Protein AF-A0A0C3I0V4-F1 (afdb_monomer_lite)

Radius of gyration: 46.56 Å; chains: 1; bounding box: 108×48×118 Å

Foldseek 3Di:
DPPVVVVVVVVVVVVVVVLVVVLVVLVVVLVVLVVVLVVLVVVLVVLVVVVVVLVVVVVVPPDPDDDPPPPVVVSVVVVVVSVVVSVVSVVVSVVSVVVSVVSVVVSVVSVVVVVVVVVVVVVVVVVVVVVVVVVVVVVVVVVVVVVVVCLQVVLVVVLVVCCVPPQPPVDDDDDDDSGDPCPVVSVVVSVVSSCVSVVVVVVVVVVPPPPPPDDDDD

Sequence (218 aa):
MSNTGQISATSTLRKENYSVDLWIKLSQLRIGLESWKMQLQKMITSIDEFEQRILCVQSCDQRPEKEDDKNDTWKPTCKRAGQRIKKRLLEIVCDYDEKIRECTMVIDGMTLATHLSWNQIGYQNAQANLRIASDTKNDSSQMKSIALLTMVFLPATFVSSLFSMTFFNWYPQNGQGILSPYVWIYPVVTICITLVVVGIWYIFTKKCRVPSKDESIV

pLDDT: mean 78.49, std 15.28, range [46.06, 96.06]

Secondary structure (DSSP, 8-state):
--HHHHHHHHHHHHHHHHHHHHHHHHHHHHHHHHHHHHHHHHHHHHHHHHHHHHHHHHHH--PPP---TTSTTHHHHHHHHHHHHHHHHHHHHHHHHHHHHHHHHHHHHHHHHHHHHHHHHHHHHHHHHHHHHHHHHHHHHHHHHHHHHHHHHHHHHHHHHHHHHHS------SS--SS-GGGGHHHHHHHHHHHHHHHHHHHHHHHT----------

InterPro domains:
  IPR045863 CorA, transmembrane region [SSF144083] (141-202)

Structure (mmCIF, N/CA/C/O backbone):
data_AF-A0A0C3I0V4-F1
#
_entry.id   AF-A0A0C3I0V4-F1
#
loop_
_atom_site.group_PDB
_atom_site.id
_atom_site.type_symbol
_atom_site.label_atom_id
_atom_site.label_alt_id
_atom_site.label_comp_id
_atom_site.label_asym_id
_atom_site.label_entity_id
_atom_site.label_seq_id
_atom_site.pdbx_PDB_ins_code
_atom_site.Cartn_x
_atom_site.Cartn_y
_atom_site.Cartn_z
_atom_site.occupancy
_atom_site.B_iso_or_equiv
_atom_site.auth_seq_id
_atom_site.auth_comp_id
_atom_site.auth_asym_id
_atom_site.auth_atom_id
_atom_site.pdbx_PDB_model_num
ATOM 1 N N . MET A 1 1 ? -2.436 28.294 -19.277 1.00 49.12 1 MET A N 1
ATOM 2 C CA . MET A 1 1 ? -3.221 27.059 -19.031 1.00 49.12 1 MET A CA 1
ATOM 3 C C . MET A 1 1 ? -2.520 26.129 -18.020 1.00 49.12 1 MET A C 1
ATOM 5 O O . MET A 1 1 ? -2.361 24.955 -18.301 1.00 49.12 1 MET A O 1
ATOM 9 N N . SER A 1 2 ? -2.113 26.626 -16.836 1.00 55.97 2 SER A N 1
ATOM 10 C CA . SER A 1 2 ? -1.372 25.824 -15.824 1.00 55.97 2 SER A CA 1
ATOM 11 C C . SER A 1 2 ? -2.152 25.583 -14.514 1.00 55.97 2 SER A C 1
ATOM 13 O O . SER A 1 2 ? -1.752 24.788 -13.672 1.00 55.97 2 SER A O 1
ATOM 15 N N . ASN A 1 3 ? -3.302 26.243 -14.328 1.00 55.81 3 ASN A N 1
ATOM 16 C CA . ASN A 1 3 ? -3.985 26.268 -13.028 1.00 55.81 3 ASN A CA 1
ATOM 17 C C . ASN A 1 3 ? -4.861 25.022 -12.777 1.00 55.81 3 ASN A C 1
ATOM 19 O O . ASN A 1 3 ? -4.972 24.540 -11.655 1.00 55.81 3 ASN A O 1
ATOM 23 N N . THR A 1 4 ? -5.433 24.432 -13.829 1.00 59.56 4 THR A N 1
ATOM 24 C CA . THR A 1 4 ? -6.357 23.291 -13.712 1.00 59.56 4 THR A CA 1
ATOM 25 C C . THR A 1 4 ? -5.668 22.015 -13.207 1.00 59.56 4 THR A C 1
ATOM 27 O O . THR A 1 4 ? -6.266 21.254 -12.452 1.00 59.56 4 THR A O 1
ATOM 30 N N . GLY A 1 5 ? -4.391 21.803 -13.556 1.00 57.97 5 GLY A N 1
ATOM 31 C CA . GLY A 1 5 ? -3.610 20.642 -13.110 1.00 57.97 5 GLY A CA 1
ATOM 32 C C . GLY A 1 5 ? -3.224 20.692 -11.627 1.00 57.97 5 GLY A C 1
ATOM 33 O O . GLY A 1 5 ? -3.312 19.679 -10.934 1.00 57.97 5 GLY A O 1
ATOM 34 N N . GLN A 1 6 ? -2.874 21.873 -11.104 1.00 55.78 6 GLN A N 1
ATOM 35 C CA . GLN A 1 6 ? -2.539 22.035 -9.683 1.00 55.78 6 GLN A CA 1
ATOM 36 C C . GLN A 1 6 ? -3.769 21.960 -8.770 1.00 55.78 6 GLN A C 1
ATOM 38 O O . GLN A 1 6 ? -3.709 21.352 -7.699 1.00 55.78 6 GLN A O 1
ATOM 43 N N . ILE A 1 7 ? -4.907 22.506 -9.205 1.00 62.50 7 ILE A N 1
ATOM 44 C CA . ILE A 1 7 ? -6.172 22.402 -8.460 1.00 62.50 7 ILE A CA 1
ATOM 45 C C . ILE A 1 7 ? -6.633 20.935 -8.396 1.00 62.50 7 ILE A C 1
ATOM 47 O O . ILE A 1 7 ? -7.093 20.473 -7.351 1.00 62.50 7 ILE A O 1
ATOM 51 N N . SER A 1 8 ? -6.440 20.166 -9.474 1.00 62.78 8 SER A N 1
ATOM 52 C CA . SER A 1 8 ? -6.786 18.743 -9.483 1.00 62.78 8 SER A CA 1
ATOM 53 C C . SER A 1 8 ? -5.894 17.936 -8.534 1.00 62.78 8 SER A C 1
ATOM 55 O O . SER A 1 8 ? -6.425 17.217 -7.694 1.00 62.78 8 SER A O 1
ATOM 57 N N . ALA A 1 9 ? -4.567 18.103 -8.585 1.00 64.81 9 ALA A N 1
ATOM 58 C CA . ALA A 1 9 ? -3.633 17.365 -7.725 1.00 64.81 9 ALA A CA 1
ATOM 59 C C . ALA A 1 9 ? -3.830 17.662 -6.224 1.00 64.81 9 ALA A C 1
ATOM 61 O O . ALA A 1 9 ? -3.837 16.751 -5.396 1.00 64.81 9 ALA A O 1
ATOM 62 N N . THR A 1 10 ? -4.060 18.929 -5.868 1.00 68.94 10 THR A N 1
ATOM 63 C CA . THR A 1 10 ? -4.331 19.330 -4.475 1.00 68.94 10 THR A CA 1
ATOM 64 C C . THR A 1 10 ? -5.660 18.777 -3.953 1.00 68.94 10 THR A C 1
ATOM 66 O O . THR A 1 10 ? -5.758 18.416 -2.778 1.00 68.94 10 THR A O 1
ATOM 69 N N . SER A 1 11 ? -6.675 18.647 -4.815 1.00 72.81 11 SER A N 1
ATOM 70 C CA . SER A 1 11 ? -7.963 18.053 -4.443 1.00 72.81 11 SER A CA 1
ATOM 71 C C . SER A 1 11 ? -7.870 16.549 -4.155 1.00 72.81 11 SER A C 1
ATOM 73 O O . SER A 1 11 ? -8.496 16.075 -3.205 1.00 72.81 11 SER A O 1
ATOM 75 N N . THR A 1 12 ? -7.061 15.805 -4.917 1.00 74.25 12 THR A N 1
ATOM 76 C CA . THR A 1 12 ? -6.867 14.358 -4.730 1.00 74.25 12 T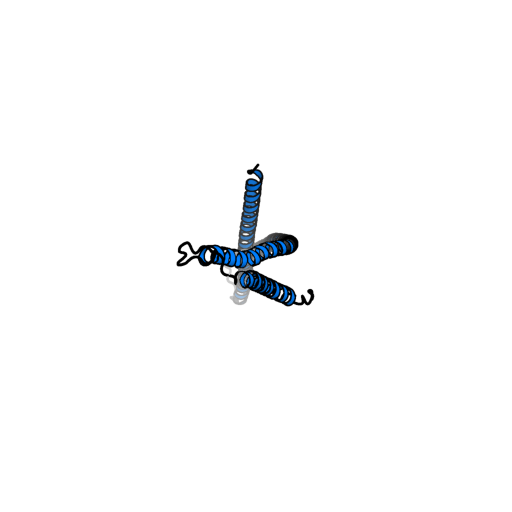HR A CA 1
ATOM 77 C C . THR A 1 12 ? -6.097 14.069 -3.447 1.00 74.25 12 THR A C 1
ATOM 79 O O . THR A 1 12 ? -6.557 13.268 -2.639 1.00 74.25 12 THR A O 1
ATOM 82 N N . LEU A 1 13 ? -5.006 14.805 -3.194 1.00 75.81 13 LEU A N 1
ATOM 83 C CA . LEU A 1 13 ? -4.234 14.685 -1.953 1.00 75.81 13 LEU A CA 1
ATOM 84 C C . LEU A 1 13 ? -5.078 15.012 -0.716 1.00 75.81 13 LEU A C 1
ATOM 86 O O . LEU A 1 13 ? -4.956 14.361 0.317 1.00 75.81 13 LEU A O 1
ATOM 90 N N . ARG A 1 14 ? -5.973 16.004 -0.797 1.00 77.50 14 ARG A N 1
ATOM 91 C CA . ARG A 1 14 ? -6.883 16.319 0.314 1.00 77.50 14 ARG A CA 1
ATOM 92 C C . ARG A 1 14 ? -7.880 15.187 0.581 1.00 77.50 14 ARG A C 1
ATOM 94 O O . ARG A 1 14 ? -8.143 14.888 1.742 1.00 77.50 14 ARG A O 1
ATOM 101 N N . LYS A 1 15 ? -8.425 14.563 -0.469 1.00 80.06 15 LYS A N 1
ATOM 102 C CA . LYS A 1 15 ? -9.348 13.421 -0.340 1.00 80.06 15 LYS A CA 1
ATOM 103 C C . LYS A 1 15 ? -8.662 12.195 0.255 1.00 80.06 15 LYS A C 1
ATOM 105 O O . LYS A 1 15 ? -9.245 11.551 1.120 1.00 80.06 15 LYS A O 1
ATOM 110 N N . GLU A 1 16 ? -7.437 11.908 -0.171 1.00 80.12 16 GLU A N 1
ATOM 111 C CA . GLU A 1 16 ? -6.644 10.792 0.349 1.00 80.12 16 GLU A CA 1
ATOM 112 C C . GLU A 1 16 ? -6.329 10.986 1.837 1.00 80.12 16 GLU A C 1
ATOM 114 O O . GLU A 1 16 ? -6.638 10.119 2.650 1.00 80.12 16 GLU A O 1
ATOM 119 N N . ASN A 1 17 ? -5.860 12.179 2.220 1.00 85.56 17 ASN A N 1
ATOM 120 C CA . ASN A 1 17 ? -5.611 12.517 3.623 1.00 85.56 17 ASN A CA 1
ATOM 121 C C . ASN A 1 17 ? -6.877 12.421 4.491 1.00 85.56 17 ASN A C 1
ATOM 123 O O . ASN A 1 17 ? -6.821 11.896 5.600 1.00 85.56 17 ASN A O 1
ATOM 127 N N . TYR A 1 18 ? -8.028 12.886 3.991 1.00 89.38 18 TYR A N 1
ATOM 128 C CA . TYR A 1 18 ? -9.301 12.761 4.707 1.00 89.38 18 TYR A CA 1
ATOM 129 C C . TYR A 1 18 ? -9.737 11.300 4.866 1.00 89.38 18 TYR A C 1
ATOM 131 O O . TYR A 1 18 ? -10.177 10.909 5.942 1.00 89.38 18 TYR A O 1
ATOM 139 N N . SER A 1 19 ? -9.605 10.485 3.814 1.00 87.50 19 SER A N 1
ATOM 140 C CA . SER A 1 19 ? -9.979 9.067 3.855 1.00 87.50 19 SER A CA 1
ATOM 141 C C . SER A 1 19 ? -9.131 8.289 4.858 1.00 87.50 19 SER A C 1
ATOM 143 O O . SER A 1 19 ? -9.664 7.463 5.595 1.00 87.50 19 SER A O 1
ATOM 145 N N . VAL A 1 20 ? -7.826 8.567 4.909 1.00 89.25 20 VAL A N 1
ATOM 146 C CA . VAL A 1 20 ? -6.903 7.935 5.859 1.00 89.25 20 VAL A CA 1
ATOM 147 C C . VAL A 1 20 ? -7.204 8.380 7.292 1.00 89.25 20 VAL A C 1
ATOM 149 O O . VAL A 1 20 ? -7.296 7.536 8.178 1.00 89.25 20 VAL A O 1
ATOM 152 N N . ASP A 1 21 ? -7.428 9.674 7.530 1.00 92.75 21 ASP A N 1
ATOM 153 C CA . ASP A 1 21 ? -7.815 10.187 8.854 1.00 92.75 21 ASP A CA 1
ATOM 154 C C . ASP A 1 21 ? -9.149 9.591 9.334 1.00 92.75 21 ASP A C 1
ATOM 156 O O . ASP A 1 21 ? -9.264 9.153 10.480 1.00 92.75 21 ASP A O 1
ATOM 160 N N . LEU A 1 22 ? -10.142 9.497 8.443 1.00 91.25 22 LEU A N 1
ATOM 161 C CA . LEU A 1 22 ? -11.421 8.849 8.728 1.00 91.25 22 LEU A CA 1
ATOM 162 C C . LEU A 1 22 ? -11.222 7.374 9.103 1.00 91.25 22 LEU A C 1
ATOM 164 O O . LEU A 1 22 ? -11.787 6.922 10.098 1.00 91.25 22 LEU A O 1
ATOM 168 N N . TRP A 1 23 ? -10.407 6.637 8.341 1.00 93.38 23 TRP A N 1
ATOM 169 C CA . TRP A 1 23 ? -10.090 5.233 8.613 1.00 93.38 23 TRP A CA 1
ATOM 170 C C . TRP A 1 23 ? -9.421 5.053 9.979 1.00 93.38 23 TRP A C 1
ATOM 172 O O . TRP A 1 23 ? -9.840 4.201 10.761 1.00 93.38 23 TRP A O 1
ATOM 182 N N . ILE A 1 24 ? -8.436 5.898 10.307 1.00 95.00 24 ILE A N 1
ATOM 183 C CA . ILE A 1 24 ? -7.763 5.881 11.613 1.00 95.00 24 ILE A CA 1
ATOM 184 C C . ILE A 1 24 ? -8.778 6.135 12.733 1.00 95.00 24 ILE A C 1
ATOM 186 O O . ILE A 1 24 ? -8.805 5.390 13.712 1.00 95.00 24 ILE A O 1
ATOM 190 N N . LYS A 1 25 ? -9.647 7.142 12.584 1.00 94.75 25 LYS A N 1
ATOM 191 C CA . LYS A 1 25 ? -10.684 7.472 13.575 1.00 94.75 25 LYS A CA 1
ATOM 192 C C . LYS A 1 25 ? -11.697 6.345 13.764 1.00 94.75 25 LYS A C 1
ATOM 194 O O . LYS A 1 25 ? -12.012 6.008 14.901 1.00 94.75 25 LYS A O 1
ATOM 199 N N . LEU A 1 26 ? -12.184 5.744 12.677 1.00 93.31 26 LEU A N 1
ATOM 200 C CA . LEU A 1 26 ? -13.086 4.584 12.711 1.00 93.31 26 LEU A CA 1
ATOM 201 C C . LEU A 1 26 ? -12.427 3.379 13.391 1.00 93.31 26 LEU A C 1
ATOM 203 O O . LEU A 1 26 ? -13.057 2.715 14.210 1.00 93.31 26 LEU A O 1
ATOM 207 N N . SER A 1 27 ? -11.151 3.125 13.095 1.00 93.44 27 SER A N 1
ATOM 208 C CA . SER A 1 27 ? -10.372 2.048 13.711 1.00 93.44 27 SER A CA 1
ATOM 209 C C . SER A 1 27 ? -10.191 2.269 15.218 1.00 93.44 27 SER A C 1
ATOM 211 O O . SER A 1 27 ? -10.478 1.379 16.020 1.00 93.44 27 SER A O 1
ATOM 213 N N . GLN A 1 28 ? -9.817 3.484 15.630 1.00 96.00 28 GLN A N 1
ATOM 214 C CA . GLN A 1 28 ? -9.707 3.855 17.044 1.00 96.00 28 GLN A CA 1
ATOM 215 C C . GLN A 1 28 ? -11.048 3.747 17.774 1.00 96.00 28 GLN A C 1
ATOM 217 O O . GLN A 1 28 ? -11.102 3.206 18.880 1.00 96.00 28 GLN A O 1
ATOM 222 N N . LEU A 1 29 ? -12.129 4.225 17.151 1.00 94.81 29 LEU A N 1
ATOM 223 C CA . LEU A 1 29 ? -13.478 4.110 17.694 1.00 94.81 29 LEU A CA 1
ATOM 224 C C . LEU A 1 29 ? -13.841 2.640 17.908 1.00 94.81 29 LEU A C 1
ATOM 226 O O . LEU A 1 29 ? -14.236 2.277 19.011 1.00 94.81 29 LEU A O 1
ATOM 230 N N . ARG A 1 30 ? -13.644 1.786 16.897 1.00 95.19 30 ARG A N 1
ATOM 231 C CA . ARG A 1 30 ? -13.914 0.346 16.985 1.00 95.19 30 ARG A CA 1
ATOM 232 C C . ARG A 1 30 ? -13.172 -0.300 18.158 1.00 95.19 30 ARG A C 1
ATOM 234 O O . ARG A 1 30 ? -13.803 -0.987 18.955 1.00 95.19 30 ARG A O 1
ATOM 241 N N . ILE A 1 31 ? -11.870 -0.043 18.300 1.00 95.56 31 ILE A N 1
ATOM 242 C CA . ILE A 1 31 ? -11.063 -0.572 19.415 1.00 95.56 31 ILE A CA 1
ATOM 243 C C . ILE A 1 31 ? -11.626 -0.098 20.766 1.00 95.56 31 ILE A C 1
ATOM 245 O O . ILE A 1 31 ? -11.731 -0.875 21.717 1.00 95.56 31 ILE A O 1
ATOM 249 N N . GLY A 1 32 ? -12.029 1.173 20.853 1.00 95.94 32 GLY A N 1
ATOM 250 C CA . GLY A 1 32 ? -12.683 1.727 22.037 1.00 95.94 32 GLY A CA 1
ATOM 251 C C . GLY A 1 32 ? -13.999 1.019 22.376 1.00 95.94 32 GLY A C 1
ATOM 252 O O . GLY A 1 32 ? -14.209 0.652 23.533 1.00 95.94 32 GLY A O 1
ATOM 253 N N . LEU A 1 33 ? -14.854 0.780 21.376 1.00 93.81 33 LEU A N 1
ATOM 254 C CA . LEU A 1 33 ? -16.129 0.071 21.537 1.00 93.81 33 LEU A CA 1
ATOM 255 C C . LEU A 1 33 ? -15.917 -1.385 21.976 1.00 93.81 33 LEU A C 1
ATOM 257 O O . LEU A 1 33 ? -16.618 -1.856 22.867 1.00 93.81 33 LEU A O 1
ATOM 261 N N . GLU A 1 34 ? -14.925 -2.081 21.417 1.00 93.88 34 GLU A N 1
ATOM 262 C CA . GLU A 1 34 ? -14.576 -3.451 21.818 1.00 93.88 34 GLU A CA 1
ATOM 263 C C . GLU A 1 34 ? -14.104 -3.515 23.279 1.00 93.88 34 GLU A C 1
ATOM 265 O O . GLU A 1 34 ? -14.537 -4.381 24.045 1.00 93.88 34 GLU A O 1
ATOM 270 N N . SER A 1 35 ? -13.274 -2.558 23.702 1.00 96.00 35 SER A N 1
ATOM 271 C CA . SER A 1 35 ? -12.835 -2.441 25.097 1.00 96.00 35 SER A CA 1
ATOM 272 C C . SER A 1 35 ? -14.010 -2.172 26.047 1.00 96.00 35 SER A C 1
ATOM 274 O O . SER A 1 35 ? -14.144 -2.833 27.081 1.00 96.00 35 SER A O 1
ATOM 276 N N . TRP A 1 36 ? -14.914 -1.258 25.680 1.00 94.56 36 TRP A N 1
ATOM 277 C CA . TRP A 1 36 ? -16.118 -0.954 26.461 1.00 94.56 36 TRP A CA 1
ATOM 278 C C . TRP A 1 36 ? -17.065 -2.142 26.562 1.00 94.56 36 TRP A C 1
ATOM 280 O O . TRP A 1 36 ? -17.514 -2.474 27.659 1.00 94.56 36 TRP A O 1
ATOM 290 N N . LYS A 1 37 ? -17.313 -2.838 25.450 1.00 94.19 37 LYS A N 1
ATOM 291 C CA . LYS A 1 37 ? -18.085 -4.082 25.437 1.00 94.19 37 LYS A CA 1
ATOM 292 C C . LYS A 1 37 ? -17.511 -5.085 26.439 1.00 94.19 37 LYS A C 1
ATOM 294 O O . LYS A 1 37 ? -18.258 -5.646 27.241 1.00 94.19 37 LYS A O 1
ATOM 299 N N . MET A 1 38 ? -16.189 -5.264 26.447 1.00 94.00 38 MET A N 1
ATOM 300 C CA . MET A 1 38 ? -15.517 -6.166 27.384 1.00 94.00 38 MET A CA 1
ATOM 301 C C . MET A 1 38 ? -15.713 -5.735 28.846 1.00 94.00 38 MET A C 1
ATOM 303 O O . MET A 1 38 ? -15.914 -6.578 29.722 1.00 94.00 38 MET A O 1
ATOM 307 N N . GLN A 1 39 ? -15.689 -4.430 29.138 1.00 94.62 39 GLN A N 1
ATOM 308 C CA . GLN A 1 39 ? -15.967 -3.920 30.486 1.00 94.62 39 GLN A CA 1
ATOM 309 C C . GLN A 1 39 ? -17.425 -4.141 30.909 1.00 94.62 39 GLN A C 1
ATOM 311 O O . GLN A 1 39 ? -17.672 -4.569 32.037 1.00 94.62 39 GLN A O 1
ATOM 316 N N . LEU A 1 40 ? -18.384 -3.915 30.010 1.00 93.44 40 LEU A N 1
ATOM 317 C CA . LEU A 1 40 ? -19.803 -4.163 30.273 1.00 93.44 40 LEU A CA 1
ATOM 318 C C . LEU A 1 40 ? -20.071 -5.648 30.533 1.00 93.44 40 LEU A C 1
ATOM 320 O O . LEU A 1 40 ? -20.799 -5.990 31.463 1.00 93.44 40 LEU A O 1
ATOM 324 N N . GLN A 1 41 ? -19.425 -6.537 29.776 1.00 93.88 41 GLN A N 1
ATOM 325 C CA . GLN A 1 41 ? -19.506 -7.978 30.011 1.00 93.88 41 GLN A CA 1
ATOM 326 C C . GLN A 1 41 ? -18.949 -8.366 31.383 1.00 93.88 41 GLN A C 1
ATOM 328 O O . GLN A 1 41 ? -19.595 -9.120 32.106 1.00 93.88 41 GLN A O 1
ATOM 333 N N . LYS A 1 42 ? -17.807 -7.799 31.794 1.00 94.75 42 LYS A N 1
ATOM 334 C CA . LYS A 1 42 ? -17.275 -8.004 33.152 1.00 94.75 42 LYS A CA 1
ATOM 335 C C . LYS A 1 42 ? -18.251 -7.523 34.227 1.00 94.75 42 LYS A C 1
ATOM 337 O O . LYS A 1 42 ? -18.439 -8.226 35.214 1.00 94.75 42 LYS A O 1
ATOM 342 N N . MET A 1 43 ? -18.905 -6.376 34.024 1.00 93.12 43 MET A N 1
ATOM 343 C CA . MET A 1 43 ? -19.912 -5.852 34.954 1.00 93.12 43 MET A CA 1
ATOM 344 C C . MET A 1 43 ? -21.124 -6.786 35.077 1.00 93.12 43 MET A C 1
ATOM 346 O O . MET A 1 43 ? -21.596 -7.025 36.186 1.00 93.12 43 MET A O 1
ATOM 350 N N . ILE A 1 44 ? -21.599 -7.356 33.966 1.00 92.81 44 ILE A N 1
ATOM 351 C CA . ILE A 1 44 ? -22.684 -8.349 33.968 1.00 92.81 44 ILE A CA 1
ATOM 352 C C . ILE A 1 44 ? -22.274 -9.591 34.770 1.00 92.81 44 ILE A C 1
ATOM 354 O O . ILE A 1 44 ? -23.033 -10.030 35.633 1.00 92.81 44 ILE A O 1
ATOM 358 N N . THR A 1 45 ? -21.064 -10.113 34.546 1.00 92.19 45 THR A N 1
ATOM 359 C CA . THR A 1 45 ? -20.541 -11.271 35.289 1.00 92.19 45 THR A CA 1
ATOM 360 C C . THR A 1 45 ? -20.392 -10.976 36.782 1.00 92.19 45 THR A C 1
ATOM 362 O O . THR A 1 45 ? -20.735 -11.817 37.608 1.00 92.19 45 THR A O 1
ATOM 365 N N . SER A 1 46 ? -19.946 -9.772 37.157 1.00 90.75 46 SER A N 1
ATOM 366 C CA . SER A 1 46 ? -19.879 -9.357 38.564 1.00 90.75 46 SER A CA 1
ATOM 367 C C . SER A 1 46 ? -21.252 -9.297 39.236 1.00 90.75 46 SER A C 1
ATOM 369 O O . SER A 1 46 ? -21.369 -9.657 40.405 1.00 90.75 46 SER A O 1
ATOM 371 N N . ILE A 1 47 ? -22.293 -8.859 38.519 1.00 89.31 47 ILE A N 1
ATOM 372 C CA . ILE A 1 47 ? -23.666 -8.852 39.047 1.00 89.31 47 ILE A CA 1
ATOM 373 C C . ILE A 1 47 ? -24.158 -10.289 39.280 1.00 89.31 47 ILE A C 1
ATOM 375 O O . ILE A 1 47 ? -24.790 -10.547 40.304 1.00 89.31 47 ILE A O 1
ATOM 379 N N . ASP A 1 48 ? -23.821 -11.228 38.391 1.00 87.75 48 ASP A N 1
ATOM 380 C CA . ASP A 1 48 ? -24.153 -12.650 38.566 1.00 87.75 48 ASP A CA 1
ATOM 381 C C . ASP A 1 48 ? -23.433 -13.287 39.759 1.00 87.75 48 ASP A C 1
ATOM 383 O O . ASP A 1 48 ? -24.065 -13.968 40.569 1.00 87.75 48 ASP A O 1
ATOM 387 N N . GLU A 1 49 ? -22.136 -13.017 39.925 1.00 88.00 49 GLU A N 1
ATOM 388 C CA . GLU A 1 49 ? -21.372 -13.488 41.087 1.00 88.00 49 GLU A CA 1
ATOM 389 C C . GLU A 1 49 ? -21.949 -12.929 42.398 1.00 88.00 49 GLU A C 1
ATOM 391 O O . GLU A 1 49 ? -22.058 -13.637 43.405 1.00 88.00 49 GLU A O 1
ATOM 396 N N . PHE A 1 50 ? -22.368 -11.660 42.386 1.00 84.31 50 PHE A N 1
ATOM 397 C CA . PHE A 1 50 ? -22.999 -11.020 43.535 1.00 84.31 50 PHE A CA 1
ATOM 398 C C . PHE A 1 50 ? -24.364 -11.642 43.874 1.00 84.31 50 PHE A C 1
ATOM 400 O O . PHE A 1 50 ? -24.624 -11.919 45.047 1.00 84.31 50 PHE A O 1
ATOM 407 N N . GLU A 1 51 ? -25.215 -11.937 42.881 1.00 80.25 51 GLU A N 1
ATOM 408 C CA . GLU A 1 51 ? -26.480 -12.653 43.115 1.00 80.25 51 GLU A CA 1
ATOM 409 C C . GLU A 1 51 ? -26.252 -14.051 43.707 1.00 80.25 51 GLU A C 1
ATOM 411 O O . GLU A 1 51 ? -26.954 -14.455 44.640 1.00 80.25 51 GLU A O 1
ATOM 416 N N . GLN A 1 52 ? -25.244 -14.773 43.213 1.00 82.19 52 GLN A N 1
ATOM 417 C CA . GLN A 1 52 ? -24.894 -16.103 43.704 1.00 82.19 52 GLN A CA 1
ATOM 418 C C . GLN A 1 52 ? -24.376 -16.062 45.152 1.00 82.19 52 GLN A C 1
ATOM 420 O O . GLN A 1 52 ? -24.728 -16.921 45.964 1.00 82.19 52 GLN A O 1
ATOM 425 N N . ARG A 1 53 ? -23.608 -15.025 45.518 1.00 78.88 53 ARG A N 1
ATOM 426 C CA . ARG A 1 53 ? -23.157 -14.796 46.900 1.00 78.88 53 ARG A CA 1
ATOM 427 C C . ARG A 1 53 ? -24.306 -14.482 47.854 1.00 78.88 53 ARG A C 1
ATOM 429 O O . ARG A 1 53 ? -24.327 -15.039 48.949 1.00 78.88 53 ARG A O 1
ATOM 436 N N . ILE A 1 54 ? -25.272 -13.652 47.451 1.00 74.44 54 ILE A N 1
ATOM 437 C CA . ILE A 1 54 ? -26.467 -13.379 48.270 1.00 74.44 54 ILE A CA 1
ATOM 438 C C . ILE A 1 54 ? -27.260 -14.670 48.518 1.00 74.44 54 ILE A C 1
ATOM 440 O O . ILE A 1 54 ? -27.670 -14.920 49.651 1.00 74.44 54 ILE A O 1
ATOM 444 N N . LEU A 1 55 ? -27.438 -15.509 47.489 1.00 70.31 55 LEU A N 1
ATOM 445 C CA . LEU A 1 55 ? -28.118 -16.802 47.623 1.00 70.31 55 LEU A CA 1
ATOM 446 C C . LEU A 1 55 ? -27.394 -17.739 48.605 1.00 70.31 55 LEU A C 1
ATOM 448 O O . LEU A 1 55 ? -28.047 -18.304 49.479 1.00 70.31 55 LEU A O 1
ATOM 452 N N . CYS A 1 56 ? -26.064 -17.853 48.518 1.00 70.50 56 CYS A N 1
ATOM 453 C CA . CYS A 1 56 ? -25.275 -18.677 49.444 1.00 70.50 56 CYS A CA 1
ATOM 454 C C . CYS A 1 56 ? -25.341 -18.185 50.897 1.00 70.50 56 CYS A C 1
ATOM 456 O O . CYS A 1 56 ? -25.506 -18.998 51.807 1.00 70.50 56 CYS A O 1
ATOM 458 N N . VAL A 1 57 ? -25.237 -16.869 51.129 1.00 68.19 57 VAL A N 1
ATOM 459 C CA . VAL A 1 57 ? -25.357 -16.281 52.478 1.00 68.19 57 VAL A CA 1
ATOM 460 C C . VAL A 1 57 ? -26.715 -16.616 53.095 1.00 68.19 57 VAL A C 1
ATOM 462 O O . VAL A 1 57 ? -26.787 -16.926 54.280 1.00 68.19 57 VAL A O 1
ATOM 465 N N . GLN A 1 58 ? -27.781 -16.622 52.292 1.00 64.38 58 GLN A N 1
ATOM 466 C CA . GLN A 1 58 ? -29.128 -16.926 52.765 1.00 64.38 58 GLN A CA 1
ATOM 467 C C . GLN A 1 58 ? -29.317 -18.396 53.174 1.00 64.38 58 GLN A C 1
ATOM 469 O O . GLN A 1 58 ? -30.030 -18.662 54.133 1.00 64.38 58 GLN A O 1
ATOM 474 N N . SER A 1 59 ? -28.659 -19.348 52.509 1.00 60.97 59 SER A N 1
ATOM 475 C CA . SER A 1 59 ? -28.676 -20.765 52.916 1.00 60.97 59 SER A CA 1
ATOM 476 C C . SER A 1 59 ? -27.865 -21.065 54.184 1.00 60.97 59 SER A C 1
ATOM 478 O O . SER A 1 59 ? -28.144 -22.058 54.848 1.00 60.97 59 SER A O 1
ATOM 480 N N . CYS A 1 60 ? -26.887 -20.224 54.535 1.00 56.16 60 CYS A N 1
ATOM 481 C CA . CYS A 1 60 ? -26.071 -20.388 55.745 1.00 56.16 60 CYS A CA 1
ATOM 482 C C . CYS A 1 60 ? -26.695 -19.749 57.002 1.00 56.16 60 CYS A C 1
ATOM 484 O O . CYS A 1 60 ? -26.251 -20.036 58.113 1.00 56.16 60 CYS A O 1
ATOM 486 N N . ASP A 1 61 ? -27.709 -18.894 56.851 1.00 57.41 61 ASP A N 1
ATOM 487 C CA . ASP A 1 61 ? -28.393 -18.201 57.950 1.00 57.41 61 ASP A CA 1
ATOM 488 C C . ASP A 1 61 ? -29.574 -19.030 58.489 1.00 57.41 61 ASP A C 1
ATOM 490 O O . ASP A 1 61 ? -30.730 -18.621 58.462 1.00 57.41 61 ASP A O 1
ATOM 494 N N . GLN A 1 62 ? -29.299 -20.246 58.968 1.00 51.75 62 GLN A N 1
ATOM 495 C CA . GLN A 1 62 ? -30.257 -21.028 59.760 1.00 51.75 62 GLN A CA 1
ATOM 496 C C . GLN A 1 62 ? -30.212 -20.564 61.223 1.00 51.75 62 GLN A C 1
ATOM 498 O O . GLN A 1 62 ? -29.762 -21.287 62.111 1.00 51.75 62 GLN A O 1
ATOM 503 N N . ARG A 1 63 ? -30.657 -19.331 61.493 1.00 49.12 63 ARG A N 1
ATOM 504 C CA . ARG A 1 63 ? -30.952 -18.871 62.858 1.00 49.12 63 ARG A CA 1
ATOM 505 C C . ARG A 1 63 ? -32.473 -18.895 63.072 1.00 49.12 63 ARG A C 1
ATOM 507 O O . ARG A 1 63 ? -33.186 -18.339 62.243 1.00 49.12 63 ARG A O 1
ATOM 514 N N . PRO A 1 64 ? -32.988 -19.510 64.156 1.00 47.66 64 PRO A N 1
ATOM 515 C CA . PRO A 1 64 ? -34.412 -19.467 64.459 1.00 47.66 64 PRO A CA 1
ATOM 516 C C . PRO A 1 64 ? -34.854 -18.018 64.695 1.00 47.66 64 PRO A C 1
ATOM 518 O O . PRO A 1 64 ? -34.227 -17.260 65.438 1.00 47.66 64 PRO A O 1
ATOM 521 N N . GLU A 1 65 ? -35.920 -17.675 63.988 1.00 52.00 65 GLU A N 1
ATOM 522 C CA . GLU A 1 65 ? -36.528 -16.368 63.779 1.00 52.00 65 GLU A CA 1
ATOM 523 C C . GLU A 1 65 ? -36.851 -15.641 65.098 1.00 52.00 65 GLU A C 1
ATOM 525 O O . GLU A 1 65 ? -37.562 -16.156 65.963 1.00 52.00 65 GLU A O 1
ATOM 530 N N . LYS A 1 66 ? -36.338 -14.415 65.246 1.00 47.94 66 LYS A N 1
ATOM 531 C CA . LYS A 1 66 ? -36.979 -13.384 66.066 1.00 47.94 66 LYS A CA 1
ATOM 532 C C . LYS A 1 66 ? -37.184 -12.156 65.191 1.00 47.94 66 LYS A C 1
ATOM 534 O O . LYS A 1 66 ? -36.225 -11.509 64.786 1.00 47.94 66 LYS A O 1
ATOM 539 N N . GLU A 1 67 ? -38.457 -11.944 64.909 1.00 54.72 67 GLU A N 1
ATOM 540 C CA . GLU A 1 67 ? -39.123 -10.886 64.158 1.00 54.72 67 GLU A CA 1
ATOM 541 C C . GLU A 1 67 ? -38.519 -9.489 64.413 1.00 54.72 67 GLU A C 1
ATOM 543 O O . GLU A 1 67 ? -38.747 -8.872 65.452 1.00 54.72 67 GLU A O 1
ATOM 548 N N . ASP A 1 68 ? -37.734 -8.997 63.449 1.00 52.00 68 ASP A N 1
ATOM 549 C CA . ASP A 1 68 ? -37.443 -7.572 63.248 1.00 52.00 68 ASP A CA 1
ATOM 550 C C . ASP A 1 68 ? -37.783 -7.236 61.786 1.00 52.00 68 ASP A C 1
ATOM 552 O O . ASP A 1 68 ? -36.968 -7.365 60.870 1.00 52.00 68 ASP A O 1
ATOM 556 N N . ASP A 1 69 ? -39.047 -6.854 61.598 1.00 55.34 69 ASP A N 1
ATOM 557 C CA . ASP A 1 69 ? -39.844 -6.617 60.376 1.00 55.34 69 ASP A CA 1
ATOM 558 C C . ASP A 1 69 ? -39.185 -5.743 59.274 1.00 55.34 69 ASP A C 1
ATOM 560 O O . ASP A 1 69 ? -39.703 -5.577 58.170 1.00 55.34 69 ASP A O 1
ATOM 564 N N . LYS A 1 70 ? -38.001 -5.170 59.516 1.00 57.44 70 LYS A N 1
ATOM 565 C CA . LYS A 1 70 ? -37.362 -4.201 58.606 1.00 57.44 70 LYS A CA 1
ATOM 566 C C . LYS A 1 70 ? -36.246 -4.771 57.736 1.00 57.44 70 LYS A C 1
ATOM 568 O O . LYS A 1 70 ? -35.910 -4.164 56.718 1.00 57.44 70 LYS A O 1
ATOM 573 N N . ASN A 1 71 ? -35.652 -5.909 58.097 1.00 55.47 71 ASN A N 1
ATOM 574 C CA . ASN A 1 71 ? -34.465 -6.411 57.394 1.00 55.47 71 ASN A CA 1
ATOM 575 C C . ASN A 1 71 ? -34.798 -7.288 56.165 1.00 55.47 71 ASN A C 1
ATOM 577 O O . ASN A 1 71 ? -33.935 -7.530 55.321 1.00 55.47 71 ASN A O 1
ATOM 581 N N . ASP A 1 72 ? -36.056 -7.703 55.999 1.00 59.03 72 ASP A N 1
ATOM 582 C CA . ASP A 1 72 ? -36.466 -8.597 54.906 1.00 59.03 72 ASP A CA 1
ATOM 583 C C . ASP A 1 72 ? -36.908 -7.860 53.637 1.00 59.03 72 ASP A C 1
ATOM 585 O O . ASP A 1 72 ? -36.917 -8.435 52.549 1.00 59.03 72 ASP A O 1
ATOM 589 N N . THR A 1 73 ? -37.213 -6.562 53.727 1.00 63.00 73 THR A N 1
ATOM 590 C CA . THR A 1 73 ? -37.687 -5.750 52.593 1.00 63.00 73 THR A CA 1
ATOM 591 C C . THR A 1 73 ? -36.562 -5.290 51.658 1.00 63.00 73 THR A C 1
ATOM 593 O O . THR A 1 73 ? -36.790 -5.112 50.454 1.00 63.00 73 THR A O 1
ATOM 596 N N . TRP A 1 74 ? -35.327 -5.125 52.150 1.00 67.81 74 TRP A N 1
ATOM 597 C CA . TRP A 1 74 ? -34.217 -4.641 51.314 1.00 67.81 74 TRP A CA 1
ATOM 598 C C . TRP A 1 74 ? -33.653 -5.728 50.386 1.00 67.81 74 TRP A C 1
ATOM 600 O O . TRP A 1 74 ? -33.341 -5.434 49.228 1.00 67.81 74 TRP A O 1
ATOM 610 N N . LYS A 1 75 ? -33.589 -6.990 50.839 1.00 72.31 75 LYS A N 1
ATOM 611 C CA . LYS A 1 75 ? -33.100 -8.145 50.058 1.00 72.31 75 LYS A CA 1
ATOM 612 C C . LYS A 1 75 ? -33.823 -8.320 48.706 1.00 72.31 75 LYS A C 1
ATOM 614 O O . LYS A 1 75 ? -33.149 -8.334 47.670 1.00 72.31 75 LYS A O 1
ATOM 619 N N . PRO A 1 76 ? -35.170 -8.401 48.641 1.00 75.19 76 PRO A N 1
ATOM 620 C CA . PRO A 1 76 ? -35.892 -8.561 47.378 1.00 75.19 76 PRO A CA 1
ATOM 621 C C . PRO A 1 76 ? -35.809 -7.309 46.498 1.00 75.19 76 PRO A C 1
ATOM 623 O O . PRO A 1 76 ? -35.819 -7.415 45.270 1.00 75.19 76 PRO A O 1
ATOM 626 N N . THR A 1 77 ? -35.693 -6.127 47.105 1.00 78.12 77 THR A N 1
ATOM 627 C CA . THR A 1 77 ? -35.569 -4.856 46.383 1.00 78.12 77 THR A CA 1
ATOM 628 C C . THR A 1 77 ? -34.208 -4.745 45.692 1.00 78.12 77 THR A C 1
ATOM 630 O O . THR A 1 77 ? -34.149 -4.407 44.509 1.00 78.12 77 THR A O 1
ATOM 633 N N . CYS A 1 78 ? -33.126 -5.125 46.380 1.00 79.06 78 CYS A N 1
ATOM 634 C CA . CYS A 1 78 ? -31.774 -5.175 45.825 1.00 79.06 78 CYS A CA 1
ATOM 635 C C . CYS A 1 78 ? -31.670 -6.194 44.679 1.00 79.06 78 CYS A C 1
ATOM 637 O O . CYS A 1 78 ? -31.179 -5.858 43.602 1.00 79.06 78 CYS A O 1
ATOM 639 N N . LYS A 1 79 ? -32.240 -7.397 44.851 1.00 78.69 79 LYS A N 1
ATOM 640 C CA . LYS A 1 79 ? -32.270 -8.425 43.798 1.00 78.69 79 LYS A CA 1
ATOM 641 C C . LYS A 1 79 ? -33.030 -7.956 42.553 1.00 78.69 79 LYS A C 1
ATOM 643 O O . LYS A 1 79 ? -32.525 -8.058 41.440 1.00 78.69 79 LYS A O 1
ATOM 648 N N . ARG A 1 80 ? -34.216 -7.358 42.716 1.00 82.62 80 ARG A N 1
ATOM 649 C CA . ARG A 1 80 ? -34.979 -6.788 41.586 1.00 82.62 80 ARG A CA 1
ATOM 650 C C . ARG A 1 80 ? -34.221 -5.659 40.882 1.00 82.62 80 ARG A C 1
ATOM 652 O O . ARG A 1 80 ? -34.304 -5.549 39.658 1.00 82.62 80 ARG A O 1
ATOM 659 N N . ALA A 1 81 ? -33.505 -4.819 41.631 1.00 85.81 81 ALA A N 1
ATOM 660 C CA . ALA A 1 81 ? -32.683 -3.753 41.064 1.00 85.81 81 ALA A CA 1
ATOM 661 C C . ALA A 1 81 ? -31.497 -4.317 40.258 1.00 85.81 81 ALA A C 1
ATOM 663 O O . ALA A 1 81 ? -31.304 -3.900 39.116 1.00 85.81 81 ALA A O 1
ATOM 664 N N . GLY A 1 82 ? -30.780 -5.314 40.790 1.00 87.88 82 GLY A N 1
ATOM 665 C CA . GLY A 1 82 ? -29.683 -6.007 40.103 1.00 87.88 82 GLY A CA 1
ATOM 666 C C . GLY A 1 82 ? -30.123 -6.661 38.792 1.00 87.88 82 GLY A C 1
ATOM 667 O O . GLY A 1 82 ? -29.522 -6.408 37.748 1.00 87.88 82 GLY A O 1
ATOM 668 N N . GLN A 1 83 ? -31.247 -7.386 38.801 1.00 86.25 83 GLN A N 1
ATOM 669 C CA . GLN A 1 83 ? -31.805 -8.013 37.594 1.00 86.25 83 GLN A CA 1
ATOM 670 C C . GLN A 1 83 ? -32.205 -6.997 36.518 1.00 86.25 83 GLN A C 1
ATOM 672 O O . GLN A 1 83 ? -31.998 -7.231 35.325 1.00 86.25 83 GLN A O 1
ATOM 677 N N . ARG A 1 84 ? -32.758 -5.842 36.915 1.00 90.38 84 ARG A N 1
ATOM 678 C CA . ARG A 1 84 ? -33.079 -4.754 35.976 1.00 90.38 84 ARG A CA 1
ATOM 679 C C . ARG A 1 84 ? -31.819 -4.157 35.359 1.00 90.38 84 ARG A C 1
ATOM 681 O O . ARG A 1 84 ? -31.783 -3.985 34.143 1.00 90.38 84 ARG A O 1
ATOM 688 N N . ILE A 1 85 ? -30.801 -3.870 36.172 1.00 92.06 85 ILE A N 1
ATOM 689 C CA . ILE A 1 85 ? -29.513 -3.345 35.699 1.00 92.06 85 ILE A CA 1
ATOM 690 C C . ILE A 1 85 ? -28.869 -4.346 34.736 1.00 92.06 85 ILE A C 1
ATOM 692 O O . ILE A 1 85 ? -28.482 -3.962 33.637 1.00 92.06 85 ILE A O 1
ATOM 696 N N . LYS A 1 86 ? -28.858 -5.638 35.085 1.00 91.81 86 LYS A N 1
ATOM 697 C CA . LYS A 1 86 ? -28.350 -6.708 34.220 1.00 91.81 86 LYS A CA 1
ATOM 698 C C . LYS A 1 86 ? -29.058 -6.736 32.866 1.00 91.81 86 LYS A C 1
ATOM 700 O O . LYS A 1 86 ? -28.395 -6.763 31.833 1.00 91.81 86 LYS A O 1
ATOM 705 N N . LYS A 1 87 ? -30.395 -6.692 32.856 1.00 93.62 87 LYS A N 1
ATOM 706 C CA . LYS A 1 87 ? -31.174 -6.684 31.609 1.00 93.62 87 LYS A CA 1
ATOM 707 C C . LYS A 1 87 ? -30.823 -5.482 30.727 1.00 93.62 87 LYS A C 1
ATOM 709 O O . LYS A 1 87 ? -30.619 -5.654 29.532 1.00 93.62 87 LYS A O 1
ATOM 714 N N . ARG A 1 88 ? -30.698 -4.287 31.314 1.00 95.00 88 ARG A N 1
ATOM 715 C CA . ARG A 1 88 ? -30.298 -3.076 30.580 1.00 95.00 88 ARG A CA 1
ATOM 716 C C . ARG A 1 88 ? -28.871 -3.158 30.043 1.00 95.00 88 ARG A C 1
ATOM 718 O O . ARG A 1 88 ? -28.642 -2.774 28.906 1.00 95.00 88 ARG A O 1
ATOM 725 N N . LEU A 1 89 ? -27.926 -3.682 30.822 1.00 94.88 89 LEU A N 1
ATOM 726 C CA . LEU A 1 89 ? -26.545 -3.871 30.367 1.00 94.88 89 LEU A CA 1
ATOM 727 C C . LEU A 1 89 ? -26.463 -4.854 29.195 1.00 94.88 89 LEU A C 1
ATOM 729 O O . LEU A 1 89 ? -25.710 -4.608 28.261 1.00 94.88 89 LEU A O 1
ATOM 733 N N . LEU A 1 90 ? -27.254 -5.930 29.215 1.00 93.94 90 LEU A N 1
ATOM 734 C CA . LEU A 1 90 ? -27.337 -6.871 28.095 1.00 93.94 90 LEU A CA 1
ATOM 735 C C . LEU A 1 90 ? -27.888 -6.205 26.828 1.00 93.94 90 LEU A C 1
ATOM 737 O O . LEU A 1 90 ? -27.299 -6.372 25.765 1.00 93.94 90 LEU A O 1
ATOM 741 N N . GLU A 1 91 ? -28.962 -5.414 26.948 1.00 95.75 91 GLU A N 1
ATOM 742 C CA . GLU A 1 91 ? -29.500 -4.613 25.834 1.00 95.75 91 GLU A CA 1
ATOM 743 C C . GLU A 1 91 ? -28.418 -3.682 25.254 1.00 95.75 91 GLU A C 1
ATOM 745 O O . GLU A 1 91 ? -28.225 -3.639 24.041 1.00 95.75 91 GLU A O 1
ATOM 750 N N . ILE A 1 92 ? -27.660 -3.002 26.120 1.00 95.75 92 ILE A N 1
ATOM 751 C CA . ILE A 1 92 ? -26.570 -2.102 25.724 1.00 95.75 92 ILE A CA 1
ATOM 752 C C . ILE A 1 92 ? -25.435 -2.865 25.023 1.00 95.75 92 ILE A C 1
ATOM 754 O O . ILE A 1 92 ? -24.941 -2.413 23.996 1.00 95.75 92 ILE A O 1
ATOM 758 N N . VAL A 1 93 ? -25.017 -4.027 25.536 1.00 95.25 93 VAL A N 1
ATOM 759 C CA . VAL A 1 93 ? -23.970 -4.853 24.903 1.00 95.25 93 VAL A CA 1
ATOM 760 C C . VAL A 1 93 ? -24.378 -5.276 23.491 1.00 95.25 93 VAL A C 1
ATOM 762 O O . VAL A 1 93 ? -23.550 -5.201 22.585 1.00 95.25 93 VAL A O 1
ATOM 765 N N . CYS A 1 94 ? -25.639 -5.668 23.290 1.00 93.69 94 CYS A N 1
ATOM 766 C CA . CYS A 1 94 ? -26.155 -5.997 21.962 1.00 93.69 94 CYS A CA 1
ATOM 767 C C . CYS A 1 94 ? -26.132 -4.791 21.007 1.00 93.69 94 CYS A C 1
ATOM 769 O O . CYS A 1 94 ? -25.779 -4.954 19.841 1.00 93.69 94 CYS A O 1
ATOM 771 N N . ASP A 1 95 ? -26.458 -3.589 21.491 1.00 95.12 95 ASP A N 1
ATOM 772 C CA . ASP A 1 95 ? -26.400 -2.355 20.691 1.00 95.12 95 ASP A CA 1
ATOM 773 C C . ASP A 1 95 ? -24.954 -1.992 20.297 1.00 95.12 95 ASP A C 1
ATOM 775 O O . ASP A 1 95 ? -24.668 -1.660 19.145 1.00 95.12 95 ASP A O 1
ATOM 779 N N . TYR A 1 96 ? -23.999 -2.152 21.221 1.00 93.31 96 TYR A N 1
ATOM 780 C CA . TYR A 1 96 ? -22.574 -1.977 20.922 1.00 93.31 96 TYR A CA 1
ATOM 781 C C . TYR A 1 96 ? -22.059 -2.986 19.895 1.00 93.31 96 TYR A C 1
ATOM 783 O O . TYR A 1 96 ? -21.262 -2.613 19.034 1.00 93.31 96 TYR A O 1
ATOM 791 N N . ASP A 1 97 ? -22.505 -4.240 19.961 1.00 95.19 97 ASP A N 1
ATOM 792 C CA . ASP A 1 97 ? -22.134 -5.263 18.980 1.00 95.19 97 ASP A CA 1
ATOM 793 C C . ASP A 1 97 ? -22.566 -4.888 17.562 1.00 95.19 97 ASP A C 1
ATOM 795 O O . ASP A 1 97 ? -21.782 -5.013 16.616 1.00 95.19 97 ASP A O 1
ATOM 799 N N . GLU A 1 98 ? -23.774 -4.347 17.419 1.00 95.56 98 GLU A N 1
ATOM 800 C CA . GLU A 1 98 ? -24.260 -3.839 16.139 1.00 95.56 98 GLU A CA 1
ATOM 801 C C . GLU A 1 98 ? -23.393 -2.681 15.625 1.00 95.56 98 GLU A C 1
ATOM 803 O O . GLU A 1 98 ? -23.004 -2.655 14.455 1.00 95.56 98 GLU A O 1
ATOM 808 N N . LYS A 1 99 ? -23.003 -1.754 16.507 1.00 92.56 99 LYS A N 1
ATOM 809 C CA . LYS A 1 99 ? -22.150 -0.614 16.137 1.00 92.56 99 LYS A CA 1
ATOM 810 C C . LYS A 1 99 ? -20.717 -1.009 15.783 1.00 92.56 99 LYS A C 1
ATOM 812 O O . LYS A 1 99 ? -20.134 -0.430 14.864 1.00 92.56 99 LYS A O 1
ATOM 817 N N . ILE A 1 100 ? -20.149 -2.010 16.455 1.00 96.06 100 ILE A N 1
ATOM 818 C CA . ILE A 1 100 ? -18.837 -2.577 16.104 1.00 96.06 100 ILE A CA 1
ATOM 819 C C . ILE A 1 100 ? -18.902 -3.224 14.717 1.00 96.06 100 ILE A C 1
ATOM 821 O O . ILE A 1 100 ? -17.997 -3.030 13.899 1.00 96.06 100 ILE A O 1
ATOM 825 N N . ARG A 1 101 ? -19.985 -3.952 14.428 1.00 95.81 101 ARG A N 1
ATOM 826 C CA . ARG A 1 101 ? -20.216 -4.585 13.126 1.00 95.81 101 ARG A CA 1
ATOM 827 C C . ARG A 1 101 ? -20.343 -3.555 12.004 1.00 95.81 101 ARG A C 1
ATOM 829 O O . ARG A 1 101 ? -19.724 -3.731 10.957 1.00 95.81 101 ARG A O 1
ATOM 836 N N . GLU A 1 102 ? -21.072 -2.465 12.240 1.00 94.94 102 GLU A N 1
ATOM 837 C CA . GLU A 1 102 ? -21.194 -1.341 11.304 1.00 94.94 102 GLU A CA 1
ATOM 838 C C . GLU A 1 102 ? -19.821 -0.717 10.996 1.00 94.94 102 GLU A C 1
ATOM 840 O O . GLU A 1 102 ? -19.441 -0.599 9.829 1.00 94.94 102 GLU A O 1
ATOM 845 N N . CYS A 1 103 ? -19.025 -0.409 12.028 1.00 94.62 103 CYS A N 1
ATOM 846 C CA . CYS A 1 103 ? -17.669 0.120 11.848 1.00 94.62 103 CYS A CA 1
ATOM 847 C C . CYS A 1 103 ? -16.773 -0.850 11.063 1.00 94.62 103 CYS A C 1
ATOM 849 O O . CYS A 1 103 ? -16.027 -0.423 10.184 1.00 94.62 103 CYS A O 1
ATOM 851 N N . THR A 1 104 ? -16.860 -2.149 11.359 1.00 96.00 104 THR A N 1
ATOM 852 C CA . THR A 1 104 ? -16.066 -3.193 10.690 1.00 96.00 104 THR A CA 1
ATOM 853 C C . THR A 1 104 ? -16.393 -3.257 9.201 1.00 96.00 104 THR A C 1
ATOM 855 O O . THR A 1 104 ? -15.489 -3.176 8.377 1.00 96.00 104 THR A O 1
ATOM 858 N N . MET A 1 105 ? -17.679 -3.280 8.840 1.00 95.38 105 MET A N 1
ATOM 859 C CA . MET A 1 105 ? -18.098 -3.314 7.437 1.00 95.38 105 MET A CA 1
ATOM 860 C C . MET A 1 105 ? -17.639 -2.072 6.659 1.00 95.38 105 MET A C 1
ATOM 862 O O . MET A 1 105 ? -17.201 -2.190 5.515 1.00 95.38 105 MET A O 1
ATOM 866 N N . VAL A 1 106 ? -17.713 -0.881 7.265 1.00 93.75 106 VAL A N 1
ATOM 867 C CA . VAL A 1 106 ? -17.240 0.362 6.631 1.00 93.75 106 VAL A CA 1
ATOM 868 C C . VAL A 1 106 ? -15.723 0.331 6.412 1.00 93.75 106 VAL A C 1
ATOM 870 O O . VAL A 1 106 ? -15.250 0.709 5.338 1.00 93.75 106 VAL A O 1
ATOM 873 N N . ILE A 1 107 ? -14.959 -0.146 7.399 1.00 94.00 107 ILE A N 1
ATOM 874 C CA . ILE A 1 107 ? -13.499 -0.289 7.309 1.00 94.00 107 ILE A CA 1
ATOM 875 C C . ILE A 1 107 ? -13.112 -1.305 6.226 1.00 94.00 107 ILE A C 1
ATOM 877 O O . ILE A 1 107 ? -12.244 -1.013 5.399 1.00 94.00 107 ILE A O 1
ATOM 881 N N . ASP A 1 108 ? -13.768 -2.465 6.194 1.00 94.44 108 ASP A N 1
ATOM 882 C CA . ASP A 1 108 ? -13.514 -3.520 5.210 1.00 94.44 108 ASP A CA 1
ATOM 883 C C . ASP A 1 108 ? -13.878 -3.058 3.795 1.00 94.44 108 ASP A C 1
ATOM 885 O O . ASP A 1 108 ? -13.113 -3.269 2.853 1.00 94.44 108 ASP A O 1
ATOM 889 N N . GLY A 1 109 ? -15.000 -2.347 3.643 1.00 94.06 109 GLY A N 1
ATOM 890 C CA . GLY A 1 109 ? -15.418 -1.756 2.372 1.00 94.06 109 GLY A CA 1
ATOM 891 C C . GLY A 1 109 ? -14.420 -0.722 1.847 1.00 94.06 109 GLY A C 1
ATOM 892 O O . GLY A 1 109 ? -14.064 -0.750 0.668 1.00 94.06 109 GLY A O 1
ATOM 893 N N . MET A 1 110 ? -13.913 0.157 2.718 1.00 91.19 110 MET A N 1
ATOM 894 C CA . MET A 1 110 ? -12.872 1.122 2.351 1.00 91.19 110 MET A CA 1
ATOM 895 C C . MET A 1 110 ? -11.561 0.422 1.976 1.00 91.19 110 MET A C 1
ATOM 897 O O . MET A 1 110 ? -10.949 0.774 0.971 1.00 91.19 110 MET A O 1
ATOM 901 N N . THR A 1 111 ? -11.147 -0.578 2.753 1.00 91.75 111 THR A N 1
ATOM 902 C CA . THR A 1 111 ? -9.912 -1.343 2.518 1.00 91.75 111 THR A CA 1
ATOM 903 C C . THR A 1 111 ? -9.985 -2.101 1.192 1.00 91.75 111 THR A C 1
ATOM 905 O O . THR A 1 111 ? -9.051 -2.075 0.395 1.00 91.75 111 THR A O 1
ATOM 908 N N . LEU A 1 112 ? -11.126 -2.716 0.881 1.00 94.88 112 LEU A N 1
ATOM 909 C CA . LEU A 1 112 ? -11.337 -3.360 -0.412 1.00 94.88 112 LEU A CA 1
ATOM 910 C C . LEU A 1 112 ? -11.302 -2.347 -1.565 1.00 94.88 112 LEU A C 1
ATOM 912 O O . LEU A 1 112 ? -10.662 -2.599 -2.586 1.00 94.88 112 LEU A O 1
ATOM 916 N N . ALA A 1 113 ? -11.945 -1.187 -1.402 1.00 91.06 113 ALA A N 1
ATOM 917 C CA . ALA A 1 113 ? -11.944 -0.136 -2.417 1.00 91.06 113 ALA A CA 1
ATOM 918 C C . ALA A 1 113 ? -10.530 0.397 -2.700 1.00 91.06 113 ALA A C 1
ATOM 920 O O . ALA A 1 113 ? -10.186 0.614 -3.865 1.00 91.06 113 ALA A O 1
ATOM 921 N N . THR A 1 114 ? -9.696 0.565 -1.667 1.00 90.12 114 THR A N 1
ATOM 922 C CA . THR A 1 114 ? -8.291 0.946 -1.856 1.00 90.12 114 THR A CA 1
ATOM 923 C C . THR A 1 114 ? -7.507 -0.169 -2.542 1.00 90.12 114 THR A C 1
ATOM 925 O O . THR A 1 114 ? -6.812 0.105 -3.512 1.00 90.12 114 THR A O 1
ATOM 928 N N . HIS A 1 115 ? -7.649 -1.439 -2.148 1.00 90.19 115 HIS A N 1
ATOM 929 C CA . HIS A 1 115 ? -6.969 -2.547 -2.837 1.00 90.19 115 HIS A CA 1
ATOM 930 C C . HIS A 1 115 ? -7.311 -2.630 -4.331 1.00 90.19 115 HIS A C 1
ATOM 932 O O . HIS A 1 115 ? -6.420 -2.824 -5.161 1.00 90.19 115 HIS A O 1
ATOM 938 N N . LEU A 1 116 ? -8.585 -2.459 -4.691 1.00 92.88 116 LEU A N 1
ATOM 939 C CA . LEU A 1 116 ? -9.012 -2.453 -6.090 1.00 92.88 116 LEU A CA 1
ATOM 940 C C . LEU A 1 116 ? -8.409 -1.273 -6.865 1.00 92.88 116 LEU A C 1
ATOM 942 O O . LEU A 1 116 ? -7.919 -1.467 -7.980 1.00 92.88 116 LEU A O 1
ATOM 946 N N . SER A 1 117 ? -8.384 -0.072 -6.275 1.00 90.38 117 SER A N 1
ATOM 947 C CA . SER A 1 117 ? -7.787 1.100 -6.924 1.00 90.38 117 SER A CA 1
ATOM 948 C C . SER A 1 117 ? -6.271 0.953 -7.104 1.00 90.38 117 SER A C 1
ATOM 950 O O . SER A 1 117 ? -5.756 1.266 -8.179 1.00 90.38 117 SER A O 1
ATOM 952 N N . TRP A 1 118 ? -5.563 0.393 -6.117 1.00 89.94 118 TRP A N 1
ATOM 953 C CA . TRP A 1 118 ? -4.129 0.100 -6.207 1.00 89.94 118 TRP A CA 1
ATOM 954 C C . TRP A 1 118 ? -3.811 -0.889 -7.328 1.00 89.94 118 TRP A C 1
ATOM 956 O O . TRP A 1 118 ? -2.923 -0.629 -8.141 1.00 89.94 118 TRP A O 1
ATOM 966 N N . ASN A 1 119 ? -4.561 -1.990 -7.420 1.00 92.06 119 ASN A N 1
ATOM 967 C CA . ASN A 1 119 ? -4.378 -2.981 -8.484 1.00 92.06 119 ASN A CA 1
ATOM 968 C C . ASN A 1 119 ? -4.601 -2.372 -9.875 1.00 92.06 119 ASN A C 1
ATOM 970 O O . ASN A 1 119 ? -3.847 -2.649 -10.811 1.00 92.06 119 ASN A O 1
ATOM 974 N N . GLN A 1 120 ? -5.593 -1.489 -10.008 1.00 92.56 120 GLN A N 1
ATOM 975 C CA . GLN A 1 120 ? -5.847 -0.781 -11.257 1.00 92.56 120 GLN A CA 1
ATOM 976 C C . GLN A 1 120 ? -4.695 0.163 -11.637 1.00 92.56 120 GLN A C 1
ATOM 978 O O . GLN A 1 120 ? -4.272 0.168 -12.796 1.00 92.56 120 GLN A O 1
ATOM 983 N N . ILE A 1 121 ? -4.163 0.939 -10.685 1.00 91.62 121 ILE A N 1
ATOM 984 C CA . ILE A 1 121 ? -3.000 1.814 -10.920 1.00 91.62 121 ILE A CA 1
ATOM 985 C C . ILE A 1 121 ? -1.779 0.976 -11.320 1.00 91.62 121 ILE A C 1
ATOM 987 O O . ILE A 1 121 ? -1.069 1.333 -12.258 1.00 91.62 121 ILE A O 1
ATOM 991 N N . GLY A 1 122 ? -1.567 -0.175 -10.675 1.00 91.69 122 GLY A N 1
ATOM 992 C CA . GLY A 1 122 ? -0.505 -1.117 -11.029 1.00 91.69 122 GLY A CA 1
ATOM 993 C C . GLY A 1 122 ? -0.595 -1.594 -12.480 1.00 91.69 122 GLY A C 1
ATOM 994 O O . GLY A 1 122 ? 0.402 -1.562 -13.203 1.00 91.69 122 GLY A O 1
ATOM 995 N N . TYR A 1 123 ? -1.795 -1.954 -12.944 1.00 93.25 123 TYR A N 1
ATOM 996 C CA . TYR A 1 123 ? -2.023 -2.354 -14.336 1.00 93.25 123 TYR A CA 1
ATOM 997 C C . TYR A 1 123 ? -1.756 -1.212 -15.330 1.00 93.25 123 TYR A C 1
ATOM 999 O O . TYR A 1 123 ? -1.130 -1.425 -16.371 1.00 93.25 123 TYR A O 1
ATOM 1007 N N . GLN A 1 124 ? -2.178 0.014 -15.003 1.00 93.25 124 GLN A N 1
ATOM 1008 C CA . GLN A 1 124 ? -1.901 1.191 -15.834 1.00 93.25 124 GLN A CA 1
ATOM 1009 C C . GLN A 1 124 ? -0.401 1.502 -15.903 1.00 93.25 124 GLN A C 1
ATOM 1011 O O . GLN A 1 124 ? 0.122 1.739 -16.992 1.00 93.25 124 GLN A O 1
ATOM 1016 N N . ASN A 1 125 ? 0.303 1.438 -14.771 1.00 93.94 125 ASN A N 1
ATOM 1017 C CA . ASN A 1 125 ? 1.750 1.640 -14.710 1.00 93.94 125 ASN A CA 1
ATOM 1018 C C . ASN A 1 125 ? 2.498 0.570 -15.511 1.00 93.94 125 ASN A C 1
ATOM 1020 O O . ASN A 1 125 ? 3.427 0.898 -16.242 1.00 93.94 125 ASN A O 1
ATOM 1024 N N . ALA A 1 126 ? 2.073 -0.694 -15.441 1.00 94.12 126 ALA A N 1
ATOM 1025 C CA . ALA A 1 126 ? 2.654 -1.764 -16.247 1.00 94.12 126 ALA A CA 1
ATOM 1026 C C . ALA A 1 126 ? 2.499 -1.482 -17.751 1.00 94.12 126 ALA A C 1
ATOM 1028 O O . ALA A 1 126 ? 3.472 -1.570 -18.497 1.00 94.12 126 ALA A O 1
ATOM 1029 N N . GLN A 1 127 ? 1.312 -1.061 -18.200 1.00 95.31 127 GLN A N 1
ATOM 1030 C CA . GLN A 1 127 ? 1.103 -0.666 -19.597 1.00 95.31 127 GLN A CA 1
ATOM 1031 C C . GLN A 1 127 ? 1.945 0.546 -20.008 1.00 95.31 127 GLN A C 1
ATOM 1033 O O . GLN A 1 127 ? 2.516 0.553 -21.099 1.00 95.31 127 GLN A O 1
ATOM 1038 N N . ALA A 1 128 ? 2.026 1.571 -19.156 1.00 94.12 128 ALA A N 1
ATOM 1039 C CA . ALA A 1 128 ? 2.850 2.746 -19.414 1.00 94.12 128 ALA A CA 1
ATOM 1040 C C . ALA A 1 128 ? 4.329 2.359 -19.534 1.00 94.12 128 ALA A C 1
ATOM 1042 O O . ALA A 1 128 ? 4.990 2.763 -20.486 1.00 94.12 128 ALA A O 1
ATOM 1043 N N . ASN A 1 129 ? 4.820 1.496 -18.644 1.00 93.56 129 ASN A N 1
ATOM 1044 C CA . ASN A 1 129 ? 6.184 0.981 -18.681 1.00 93.56 129 ASN A CA 1
ATOM 1045 C C . ASN A 1 129 ? 6.459 0.152 -19.937 1.00 93.56 129 ASN A C 1
ATOM 1047 O O . ASN A 1 129 ? 7.549 0.255 -20.488 1.00 93.56 129 ASN A O 1
ATOM 1051 N N . LEU A 1 130 ? 5.489 -0.626 -20.430 1.00 94.94 130 LEU A N 1
ATOM 1052 C CA . LEU A 1 130 ? 5.634 -1.346 -21.700 1.00 94.94 130 LEU A CA 1
ATOM 1053 C C . LEU A 1 130 ? 5.778 -0.386 -22.886 1.00 94.94 130 LEU A C 1
ATOM 1055 O O . LEU A 1 130 ? 6.617 -0.617 -23.754 1.00 94.94 130 LEU A O 1
ATOM 1059 N N . ARG A 1 131 ? 5.007 0.709 -22.904 1.00 92.75 131 ARG A N 1
ATOM 1060 C CA . ARG A 1 131 ? 5.135 1.754 -23.933 1.00 92.75 131 ARG A CA 1
ATOM 1061 C C . ARG A 1 131 ? 6.480 2.467 -23.841 1.00 92.75 131 ARG A C 1
ATOM 1063 O O . ARG A 1 131 ? 7.169 2.593 -24.847 1.00 92.75 131 ARG A O 1
ATOM 1070 N N . ILE A 1 132 ? 6.892 2.841 -22.628 1.00 92.88 132 ILE A N 1
ATOM 1071 C CA . ILE A 1 132 ? 8.212 3.430 -22.385 1.00 92.88 132 ILE A CA 1
ATOM 1072 C C . ILE A 1 132 ? 9.299 2.462 -22.853 1.00 92.88 132 ILE A C 1
ATOM 1074 O O . ILE A 1 132 ? 10.174 2.872 -23.596 1.00 92.88 132 ILE A O 1
ATOM 1078 N N . ALA A 1 133 ? 9.223 1.172 -22.522 1.00 92.19 133 ALA A N 1
ATOM 1079 C CA . ALA A 1 133 ? 10.194 0.179 -22.973 1.00 92.19 133 ALA A CA 1
ATOM 1080 C C . ALA A 1 133 ? 10.231 0.045 -24.507 1.00 92.19 133 ALA A C 1
ATOM 1082 O O . ALA A 1 133 ? 11.317 -0.075 -25.084 1.00 92.19 133 ALA A O 1
ATOM 1083 N N . SER A 1 134 ? 9.078 0.099 -25.188 1.00 91.69 134 SER A N 1
ATOM 1084 C CA . SER A 1 134 ? 9.038 0.098 -26.655 1.00 91.69 134 SER A CA 1
ATOM 1085 C C . SER A 1 134 ? 9.638 1.366 -27.263 1.00 91.69 134 SER A C 1
ATOM 1087 O O . SER A 1 134 ? 10.382 1.276 -28.240 1.00 91.69 134 SER A O 1
ATOM 1089 N N . ASP A 1 135 ? 9.392 2.526 -26.658 1.00 89.75 135 ASP A N 1
ATOM 1090 C CA . ASP A 1 135 ? 9.945 3.801 -27.117 1.00 89.75 135 ASP A CA 1
ATOM 1091 C C . ASP A 1 135 ? 11.451 3.879 -26.829 1.00 89.75 135 ASP A C 1
ATOM 1093 O O . ASP A 1 135 ? 12.233 4.239 -27.708 1.00 89.75 135 ASP A O 1
ATOM 1097 N N . THR A 1 136 ? 11.897 3.417 -25.658 1.00 89.19 136 THR A N 1
ATOM 1098 C CA . THR A 1 136 ? 13.312 3.288 -25.282 1.00 89.19 136 THR A CA 1
ATOM 1099 C C . THR A 1 136 ? 14.058 2.328 -26.204 1.00 89.19 136 THR A C 1
ATOM 1101 O O . THR A 1 136 ? 15.235 2.546 -26.484 1.00 89.19 136 THR A O 1
ATOM 1104 N N . LYS A 1 137 ? 13.411 1.282 -26.736 1.00 88.38 137 LYS A N 1
ATOM 1105 C CA . LYS A 1 137 ? 14.029 0.418 -27.756 1.00 88.38 137 LYS A CA 1
ATOM 1106 C C . LYS A 1 137 ? 14.367 1.211 -29.024 1.00 88.38 137 LYS A C 1
ATOM 1108 O O . LYS A 1 137 ? 15.445 1.017 -29.590 1.00 88.38 137 LYS A O 1
ATOM 1113 N N . ASN A 1 138 ? 13.476 2.101 -29.455 1.00 86.31 138 ASN A N 1
ATOM 1114 C CA . ASN A 1 138 ? 13.709 2.965 -30.613 1.00 86.31 138 ASN A CA 1
ATOM 1115 C C . ASN A 1 138 ? 14.744 4.054 -30.301 1.00 86.31 138 ASN A C 1
ATOM 1117 O O . ASN A 1 138 ? 15.648 4.280 -31.105 1.00 86.31 138 ASN A O 1
ATOM 1121 N N . ASP A 1 139 ? 14.675 4.662 -29.118 1.00 86.94 139 ASP A N 1
ATOM 1122 C CA . ASP A 1 139 ? 15.664 5.629 -28.627 1.00 86.94 139 ASP A CA 1
ATOM 1123 C C . ASP A 1 139 ? 17.068 5.003 -28.523 1.00 86.94 139 ASP A C 1
ATOM 1125 O O . ASP A 1 139 ? 18.057 5.572 -28.974 1.00 86.94 139 ASP A O 1
ATOM 1129 N N . SER A 1 140 ? 17.160 3.738 -28.101 1.00 84.69 140 SER A N 1
ATOM 1130 C CA . SER A 1 140 ? 18.412 2.968 -28.100 1.00 84.69 140 SER A CA 1
ATOM 1131 C C . SER A 1 140 ? 18.998 2.798 -29.504 1.00 84.69 140 SER A C 1
ATOM 1133 O O . SER A 1 140 ? 20.216 2.703 -29.659 1.00 84.69 140 SER A O 1
ATOM 1135 N N . SER A 1 141 ? 18.161 2.745 -30.546 1.00 80.19 141 SER A N 1
ATOM 1136 C CA . SER A 1 141 ? 18.646 2.740 -31.929 1.00 80.19 141 SER A CA 1
ATOM 1137 C C . SER A 1 141 ? 19.253 4.091 -32.310 1.00 80.19 141 SER A C 1
ATOM 1139 O O . SER A 1 141 ? 20.289 4.119 -32.970 1.00 80.19 14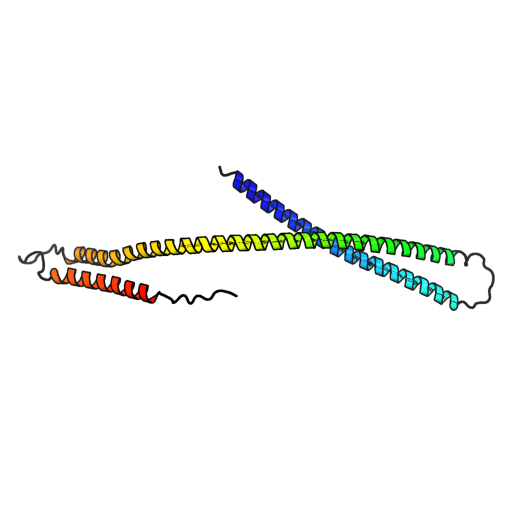1 SER A O 1
ATOM 1141 N N . GLN A 1 142 ? 18.661 5.198 -31.858 1.00 84.44 142 GLN A N 1
ATOM 1142 C CA . GLN A 1 142 ? 19.193 6.545 -32.087 1.00 84.44 142 GLN A CA 1
ATOM 1143 C C . GLN A 1 142 ? 20.490 6.777 -31.300 1.00 84.44 142 GLN A C 1
ATOM 1145 O O . GLN A 1 142 ? 21.469 7.286 -31.848 1.00 84.44 142 GLN A O 1
ATOM 1150 N N . MET A 1 143 ? 20.555 6.303 -30.053 1.00 85.00 143 MET A N 1
ATOM 1151 C CA . MET A 1 143 ? 21.762 6.342 -29.224 1.00 85.00 143 MET A CA 1
ATOM 1152 C C . MET A 1 143 ? 22.933 5.604 -29.892 1.00 85.00 143 MET A C 1
ATOM 1154 O O . MET A 1 143 ? 24.066 6.091 -29.884 1.00 85.00 143 MET A O 1
ATOM 1158 N N . LYS A 1 144 ? 22.662 4.464 -30.544 1.00 83.25 144 LYS A N 1
ATOM 1159 C CA . LYS A 1 144 ? 23.664 3.736 -31.341 1.00 83.25 144 LYS A CA 1
ATOM 1160 C C . LYS A 1 144 ? 24.141 4.542 -32.548 1.00 83.25 144 LYS A C 1
ATOM 1162 O O . LYS A 1 144 ? 25.331 4.510 -32.844 1.00 83.25 144 LYS A O 1
ATOM 1167 N N . SER A 1 145 ? 23.258 5.278 -33.221 1.00 81.12 145 SER A N 1
ATOM 1168 C CA . SER A 1 145 ? 23.641 6.151 -34.337 1.00 81.12 145 SER A CA 1
ATOM 1169 C C . SER A 1 145 ? 24.579 7.274 -33.891 1.00 81.12 145 SER A C 1
ATOM 1171 O O . SER A 1 145 ? 25.604 7.485 -34.531 1.00 81.12 145 SER A O 1
ATOM 1173 N N . ILE A 1 146 ? 24.301 7.947 -32.770 1.00 86.00 146 ILE A N 1
ATOM 1174 C CA . ILE A 1 146 ? 25.188 9.004 -32.247 1.00 86.00 146 ILE A CA 1
ATOM 1175 C C . ILE A 1 146 ? 26.567 8.429 -31.885 1.00 86.00 146 ILE A C 1
ATOM 1177 O O . ILE A 1 146 ? 27.593 9.002 -32.251 1.00 86.00 146 ILE A O 1
ATOM 1181 N N . ALA A 1 147 ? 26.605 7.266 -31.229 1.00 84.19 147 ALA A N 1
ATOM 1182 C CA . ALA A 1 147 ? 27.857 6.584 -30.899 1.00 84.19 147 ALA A CA 1
ATOM 1183 C C . ALA A 1 147 ? 28.654 6.152 -32.147 1.00 84.19 147 ALA A C 1
ATOM 1185 O O . ALA A 1 147 ? 29.881 6.181 -32.140 1.00 84.19 147 ALA A O 1
ATOM 1186 N N . LEU A 1 148 ? 27.978 5.787 -33.240 1.00 78.25 148 LEU A N 1
ATOM 1187 C CA . LEU A 1 148 ? 28.644 5.500 -34.512 1.00 78.25 148 LEU A CA 1
ATOM 1188 C C . LEU A 1 148 ? 29.338 6.735 -35.090 1.00 78.25 148 LEU A C 1
ATOM 1190 O O . LEU A 1 148 ? 30.475 6.628 -35.548 1.00 78.25 148 LEU A O 1
ATOM 1194 N N . LEU A 1 149 ? 28.691 7.906 -35.042 1.00 85.50 149 LEU A N 1
ATOM 1195 C CA . LEU A 1 149 ? 29.314 9.148 -35.506 1.00 85.50 149 LEU A CA 1
ATOM 1196 C C . LEU A 1 149 ? 30.598 9.436 -34.719 1.00 85.50 149 LEU A C 1
ATOM 1198 O O . LEU A 1 149 ? 31.630 9.713 -35.328 1.00 85.50 149 LEU A O 1
ATOM 1202 N N . THR A 1 150 ? 30.578 9.321 -33.389 1.00 86.19 150 THR A N 1
ATOM 1203 C CA . THR A 1 150 ? 31.775 9.580 -32.570 1.00 86.19 150 THR A CA 1
ATOM 1204 C C . THR A 1 150 ? 32.893 8.574 -32.843 1.00 86.19 150 THR A C 1
ATOM 1206 O O . THR A 1 150 ? 34.050 8.975 -32.945 1.00 86.19 150 THR A O 1
ATOM 1209 N N . MET A 1 151 ? 32.567 7.294 -33.051 1.00 79.31 151 MET A N 1
ATOM 1210 C CA . MET A 1 151 ? 33.547 6.259 -33.405 1.00 79.31 151 MET A CA 1
ATOM 1211 C C . MET A 1 151 ? 34.225 6.494 -34.759 1.00 79.31 151 MET A C 1
ATOM 1213 O O . MET A 1 151 ? 35.376 6.098 -34.925 1.00 79.31 151 MET A O 1
ATOM 1217 N N . VAL A 1 152 ? 33.543 7.129 -35.717 1.00 77.75 152 VAL A N 1
ATOM 1218 C CA . VAL A 1 152 ? 34.123 7.484 -37.025 1.00 77.75 152 VAL A CA 1
ATOM 1219 C C . VAL A 1 152 ? 34.898 8.798 -36.955 1.00 77.75 152 VAL A C 1
ATOM 1221 O O . VAL A 1 152 ? 35.996 8.896 -37.505 1.00 77.75 152 VAL A O 1
ATOM 1224 N N . PHE A 1 153 ? 34.363 9.804 -36.261 1.00 81.56 153 PHE A N 1
ATOM 1225 C CA . PHE A 1 153 ? 35.010 11.110 -36.160 1.00 81.56 153 PHE A CA 1
ATOM 1226 C C . PHE A 1 153 ? 36.302 11.063 -35.351 1.00 81.56 153 PHE A C 1
ATOM 1228 O O . PHE A 1 153 ? 37.269 11.697 -35.742 1.00 81.56 153 PHE A O 1
ATOM 1235 N N . LEU A 1 154 ? 36.369 10.282 -34.275 1.00 82.50 154 LEU A N 1
ATOM 1236 C CA . LEU A 1 154 ? 37.548 10.224 -33.408 1.00 82.50 154 LEU A CA 1
ATOM 1237 C C . LEU A 1 154 ? 38.847 9.818 -34.152 1.00 82.50 154 LEU A C 1
ATOM 1239 O O . LEU A 1 154 ? 39.827 10.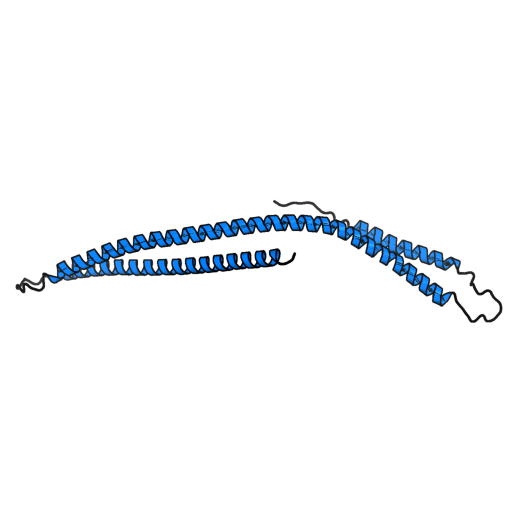564 -34.061 1.00 82.50 154 LEU A O 1
ATOM 1243 N N . PRO A 1 155 ? 38.894 8.724 -34.945 1.00 74.88 155 PRO A N 1
ATOM 1244 C CA . PRO A 1 155 ? 40.073 8.395 -35.747 1.00 74.88 155 PRO A CA 1
ATOM 1245 C C . PRO A 1 155 ? 40.298 9.381 -36.901 1.00 74.88 155 PRO A C 1
ATOM 1247 O O . PRO A 1 155 ? 41.447 9.699 -37.204 1.00 74.88 155 PRO A O 1
ATOM 1250 N N . ALA A 1 156 ? 39.236 9.916 -37.514 1.00 77.88 156 ALA A N 1
ATOM 1251 C CA . ALA A 1 156 ? 39.362 10.918 -38.574 1.00 77.88 156 ALA A CA 1
ATOM 1252 C C . ALA A 1 156 ? 39.995 12.226 -38.059 1.00 77.88 156 ALA A C 1
ATOM 1254 O O . ALA A 1 156 ? 40.885 12.785 -38.700 1.00 77.88 156 ALA A O 1
ATOM 1255 N N . THR A 1 157 ? 39.593 12.689 -36.874 1.00 84.12 157 THR A N 1
ATOM 1256 C CA . THR A 1 157 ? 40.143 13.877 -36.215 1.00 84.12 157 THR A CA 1
ATOM 1257 C C . THR A 1 157 ? 41.590 13.657 -35.782 1.00 84.12 157 THR A C 1
ATOM 1259 O O . THR A 1 157 ? 42.417 14.541 -35.998 1.00 84.12 157 THR A O 1
ATOM 1262 N N . PHE A 1 158 ? 41.934 12.481 -35.239 1.00 80.06 158 PHE A N 1
ATOM 1263 C CA . PHE A 1 158 ? 43.324 12.138 -34.911 1.00 80.06 158 PHE A CA 1
ATOM 1264 C C . PHE A 1 158 ? 44.225 12.228 -36.146 1.00 80.06 158 PHE A C 1
ATOM 1266 O O . PHE A 1 158 ? 45.278 12.862 -36.116 1.00 80.06 158 PHE A O 1
ATOM 1273 N N . VAL A 1 159 ? 43.761 11.675 -37.264 1.00 73.31 159 VAL A N 1
ATOM 1274 C CA . VAL A 1 159 ? 44.475 11.727 -38.538 1.00 73.31 159 VAL A CA 1
ATOM 1275 C C . VAL A 1 159 ? 44.579 13.162 -39.066 1.00 73.31 159 VAL A C 1
ATOM 1277 O O . VAL A 1 159 ? 45.671 13.585 -39.436 1.00 73.31 159 VAL A O 1
ATOM 1280 N N . SER A 1 160 ? 43.502 13.954 -39.020 1.00 79.31 160 SER A N 1
ATOM 1281 C CA . SER A 1 160 ? 43.531 15.378 -39.391 1.00 79.31 160 SER A CA 1
ATOM 1282 C C . SER A 1 160 ? 44.533 16.184 -38.554 1.00 79.31 160 SER A C 1
ATOM 1284 O O . SER A 1 160 ? 45.237 17.037 -39.093 1.00 79.31 160 SER A O 1
ATOM 1286 N N . SER A 1 161 ? 44.622 15.917 -37.247 1.00 82.31 161 SER A N 1
ATOM 1287 C CA . SER A 1 161 ? 45.581 16.577 -36.354 1.00 82.31 161 SER A CA 1
ATOM 1288 C C . SER A 1 161 ? 47.018 16.158 -36.654 1.00 82.31 161 SER A C 1
ATOM 1290 O O . SER A 1 161 ? 47.913 17.002 -36.649 1.00 82.31 161 SER A O 1
ATOM 1292 N N . LEU A 1 162 ? 47.251 14.873 -36.944 1.00 74.88 162 LEU A N 1
ATOM 1293 C CA . LEU A 1 162 ? 48.567 14.390 -37.352 1.00 74.88 162 LEU A CA 1
ATOM 1294 C C . LEU A 1 162 ? 49.004 15.033 -38.666 1.00 74.88 162 LEU A C 1
ATOM 1296 O O . LEU A 1 162 ? 50.119 15.535 -38.725 1.00 74.88 162 LEU A O 1
ATOM 1300 N N . PHE A 1 163 ? 48.133 15.108 -39.676 1.00 69.25 163 PHE A N 1
ATOM 1301 C CA . PHE A 1 163 ? 48.421 15.838 -40.915 1.00 69.25 163 PHE A CA 1
ATOM 1302 C C . PHE A 1 163 ? 48.728 17.320 -40.647 1.00 69.25 163 PHE A C 1
ATOM 1304 O O . PHE A 1 163 ? 49.673 17.861 -41.214 1.00 69.25 163 PHE A O 1
ATOM 1311 N N . SER A 1 164 ? 48.002 17.971 -39.734 1.00 72.25 164 SER A N 1
ATOM 1312 C CA . SER A 1 164 ? 48.258 19.374 -39.391 1.00 72.25 164 SER A CA 1
ATOM 1313 C C . SER A 1 164 ? 49.633 19.612 -38.755 1.00 72.25 164 SER A C 1
ATOM 1315 O O . SER A 1 164 ? 50.171 20.706 -38.907 1.00 72.25 164 SER A O 1
ATOM 1317 N N . MET A 1 165 ? 50.197 18.629 -38.042 1.00 66.00 165 MET A N 1
ATOM 1318 C CA . MET A 1 165 ? 51.498 18.764 -37.371 1.00 66.00 165 MET A CA 1
ATOM 1319 C C . MET A 1 165 ? 52.671 18.187 -38.172 1.00 66.00 165 MET A C 1
ATOM 1321 O O . MET A 1 165 ? 53.773 18.717 -38.089 1.00 66.00 165 MET A O 1
ATOM 1325 N N . THR A 1 166 ? 52.470 17.106 -38.932 1.00 61.59 166 THR A N 1
ATOM 1326 C CA . THR A 1 166 ? 53.568 16.377 -39.591 1.00 61.59 166 THR A CA 1
ATOM 1327 C C . THR A 1 166 ? 53.794 16.781 -41.046 1.00 61.59 166 THR A C 1
ATOM 1329 O O . THR A 1 166 ? 54.915 16.647 -41.531 1.00 61.59 166 THR A O 1
ATOM 1332 N N . PHE A 1 167 ? 52.773 17.290 -41.748 1.00 56.03 167 PHE A N 1
ATOM 1333 C CA . PHE A 1 167 ? 52.884 17.607 -43.180 1.00 56.03 167 PHE A CA 1
ATOM 1334 C C . PHE A 1 167 ? 53.325 19.038 -43.492 1.00 56.03 167 PHE A C 1
ATOM 1336 O O . PHE A 1 167 ? 53.871 19.278 -44.565 1.00 56.03 167 PHE A O 1
ATOM 1343 N N . PHE A 1 168 ? 53.137 19.991 -42.580 1.00 55.09 168 PHE A N 1
ATOM 1344 C CA . PHE A 1 168 ? 53.597 21.367 -42.769 1.00 55.09 168 PHE A CA 1
ATOM 1345 C C . PHE A 1 168 ? 54.982 21.566 -42.141 1.00 55.09 168 PHE A C 1
ATOM 1347 O O . PHE A 1 168 ? 55.117 22.140 -41.062 1.00 55.09 168 PHE A O 1
ATOM 1354 N N . ASN A 1 169 ? 56.033 21.089 -42.814 1.00 54.16 169 ASN A N 1
ATOM 1355 C CA . ASN A 1 169 ? 57.404 21.428 -42.438 1.00 54.16 169 ASN A CA 1
ATOM 1356 C C . ASN A 1 169 ? 57.801 22.769 -43.081 1.00 54.16 169 ASN A C 1
ATOM 1358 O O . ASN A 1 169 ? 58.153 22.832 -44.257 1.00 54.16 169 ASN A O 1
ATOM 1362 N N . TRP A 1 170 ? 57.709 23.854 -42.310 1.00 52.75 170 TRP A N 1
ATOM 1363 C CA . TRP A 1 170 ? 58.013 25.219 -42.764 1.00 52.75 170 TRP A CA 1
ATOM 1364 C C . TRP A 1 170 ? 59.520 25.543 -42.824 1.00 52.75 170 TRP A C 1
ATOM 1366 O O . TRP A 1 170 ? 59.870 26.686 -43.117 1.00 52.75 170 TRP A O 1
ATOM 1376 N N . TYR A 1 171 ? 60.423 24.583 -42.566 1.00 54.59 171 TYR A N 1
ATOM 1377 C CA . TYR A 1 171 ? 61.875 24.810 -42.614 1.00 54.59 171 TYR A CA 1
ATOM 1378 C C . TYR A 1 171 ? 62.590 23.841 -43.577 1.00 54.59 171 TYR A C 1
ATOM 1380 O O . TYR A 1 171 ? 63.192 22.853 -43.152 1.00 54.59 171 TYR A O 1
ATOM 1388 N N . PRO A 1 172 ? 62.543 24.102 -44.896 1.00 52.44 172 PRO A N 1
ATOM 1389 C CA . PRO A 1 172 ? 63.253 23.296 -45.878 1.00 52.44 172 PRO A CA 1
ATOM 1390 C C . PRO A 1 172 ? 64.751 23.621 -45.843 1.00 52.44 172 PRO A C 1
ATOM 1392 O O . PRO A 1 172 ? 65.179 24.675 -46.310 1.00 52.44 172 PRO A O 1
ATOM 1395 N N . GLN A 1 173 ? 65.577 22.703 -45.340 1.00 52.38 173 GLN A N 1
ATOM 1396 C CA . GLN A 1 173 ? 67.010 22.735 -45.627 1.00 52.38 173 GLN A CA 1
ATOM 1397 C C . GLN A 1 173 ? 67.260 21.922 -46.904 1.00 52.38 173 GLN A C 1
ATOM 1399 O O . GLN A 1 173 ? 67.151 20.700 -46.905 1.00 52.38 173 GLN A O 1
ATOM 1404 N N . ASN A 1 174 ? 67.597 22.637 -47.981 1.00 51.03 174 ASN A N 1
ATOM 1405 C CA . ASN A 1 174 ? 68.082 22.127 -49.270 1.00 51.03 174 ASN A CA 1
ATOM 1406 C C . ASN A 1 174 ? 67.035 21.487 -50.203 1.00 51.03 174 ASN A C 1
ATOM 1408 O O . ASN A 1 174 ? 67.041 20.284 -50.429 1.00 51.03 174 ASN A O 1
ATOM 1412 N N . GLY A 1 175 ? 66.198 22.325 -50.830 1.00 55.44 175 GLY A N 1
ATOM 1413 C CA . GLY A 1 175 ? 65.738 22.148 -52.222 1.00 55.44 175 GLY A CA 1
ATOM 1414 C C . GLY A 1 175 ? 64.937 20.895 -52.604 1.00 55.44 175 GLY A C 1
ATOM 1415 O O . GLY A 1 175 ? 64.635 20.728 -53.783 1.00 55.44 175 GLY A O 1
ATOM 1416 N N . GLN A 1 176 ? 64.569 20.029 -51.664 1.00 49.94 176 GLN A N 1
ATOM 1417 C CA . GLN A 1 176 ? 63.781 18.831 -51.933 1.00 49.94 176 GLN A CA 1
ATOM 1418 C C . GLN A 1 176 ? 62.335 19.068 -51.501 1.00 49.94 176 GLN A C 1
ATOM 1420 O O . GLN A 1 176 ? 62.077 19.620 -50.433 1.00 49.94 176 GLN A O 1
ATOM 1425 N N . GLY A 1 177 ? 61.406 18.737 -52.402 1.00 52.91 177 GLY A N 1
ATOM 1426 C CA . GLY A 1 177 ? 60.005 19.142 -52.345 1.00 52.91 177 GLY A CA 1
ATOM 1427 C C . GLY A 1 177 ? 59.355 18.972 -50.973 1.00 52.91 177 GLY A C 1
ATOM 1428 O O . GLY A 1 177 ? 59.562 17.981 -50.280 1.00 52.91 177 GLY A O 1
ATOM 1429 N N . ILE A 1 178 ? 58.503 19.940 -50.641 1.00 55.69 178 ILE A N 1
ATOM 1430 C CA . ILE A 1 178 ? 57.726 20.097 -49.396 1.00 55.69 178 ILE A CA 1
ATOM 1431 C C . ILE A 1 178 ? 56.833 18.876 -49.054 1.00 55.69 178 ILE A C 1
ATOM 1433 O O . ILE A 1 178 ? 56.218 18.824 -47.995 1.00 55.69 178 ILE A O 1
ATOM 1437 N N . LEU A 1 179 ? 56.784 17.854 -49.915 1.00 52.22 179 LEU A N 1
ATOM 1438 C CA . LEU A 1 179 ? 55.970 16.648 -49.782 1.00 52.22 179 LEU A CA 1
ATOM 1439 C C . LEU A 1 179 ? 56.859 15.396 -49.853 1.00 52.22 179 LEU A C 1
ATOM 1441 O O . LEU A 1 179 ? 57.355 15.027 -50.916 1.00 52.22 179 LEU A O 1
ATOM 1445 N N . SER A 1 180 ? 57.047 14.730 -48.709 1.00 57.28 180 SER A N 1
ATOM 1446 C CA . SER A 1 180 ? 57.800 13.473 -48.610 1.00 57.28 180 SER A CA 1
ATOM 1447 C C . SER A 1 180 ? 57.088 12.337 -49.369 1.00 57.28 180 SER A C 1
ATOM 1449 O O . SER A 1 180 ? 55.910 12.109 -49.113 1.00 57.28 180 SER A O 1
ATOM 1451 N N . PRO A 1 181 ? 57.755 11.561 -50.246 1.00 59.50 181 PRO A N 1
ATOM 1452 C CA . PRO A 1 181 ? 57.135 10.542 -51.114 1.00 59.50 181 PRO A CA 1
ATOM 1453 C C . PRO A 1 181 ? 56.416 9.383 -50.390 1.00 59.50 181 PRO A C 1
ATOM 1455 O O . PRO A 1 181 ? 55.730 8.590 -51.028 1.00 59.50 181 PRO A O 1
ATOM 1458 N N . TYR A 1 182 ? 56.503 9.299 -49.059 1.00 60.31 182 TYR A N 1
ATOM 1459 C CA . TYR A 1 182 ? 55.776 8.326 -48.234 1.00 60.31 182 TYR A CA 1
ATOM 14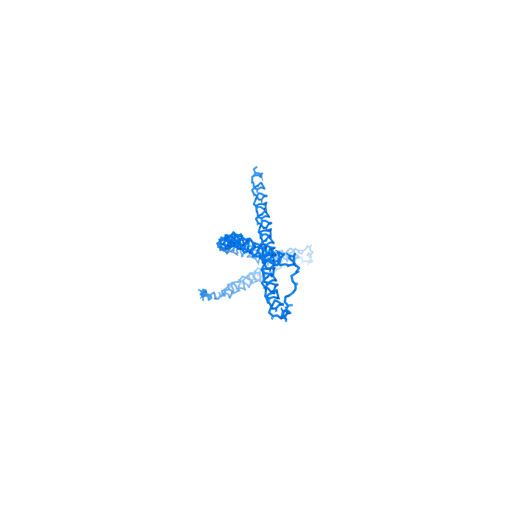60 C C . TYR A 1 182 ? 54.348 8.758 -47.853 1.00 60.31 182 TYR A C 1
ATOM 1462 O O . TYR A 1 182 ? 53.692 8.049 -47.088 1.00 60.31 182 TYR A O 1
ATOM 1470 N N . VAL A 1 183 ? 53.827 9.873 -48.399 1.00 65.44 183 VAL A N 1
ATOM 1471 C CA . VAL A 1 183 ? 52.438 10.346 -48.182 1.00 65.44 183 VAL A CA 1
ATOM 1472 C C . VAL A 1 183 ? 51.411 9.229 -48.343 1.00 65.44 183 VAL A C 1
ATOM 1474 O O . VAL A 1 183 ? 50.429 9.192 -47.610 1.00 65.44 183 VAL A O 1
ATOM 1477 N N . TRP A 1 184 ? 51.642 8.306 -49.276 1.00 68.06 184 TRP A N 1
ATOM 1478 C CA . TRP A 1 184 ? 50.680 7.273 -49.647 1.00 68.06 184 TRP A CA 1
ATOM 1479 C C . TRP A 1 184 ? 50.469 6.189 -48.575 1.00 68.06 184 TRP A C 1
ATOM 1481 O O . TRP A 1 184 ? 49.401 5.585 -48.529 1.00 68.06 184 TRP A O 1
ATOM 1491 N N . ILE A 1 185 ? 51.423 5.982 -47.656 1.00 68.81 185 ILE A N 1
ATOM 1492 C CA . ILE A 1 185 ? 51.284 4.993 -46.570 1.00 68.81 185 ILE A CA 1
ATOM 1493 C C . ILE A 1 185 ? 50.240 5.440 -45.525 1.00 68.81 185 ILE A C 1
ATOM 1495 O O . ILE A 1 185 ? 49.570 4.620 -44.901 1.00 68.81 185 ILE A O 1
ATOM 1499 N N . TYR A 1 186 ? 50.061 6.750 -45.356 1.00 67.19 186 TYR A N 1
ATOM 1500 C CA . TYR A 1 186 ? 49.209 7.351 -44.328 1.00 67.19 186 TYR A CA 1
ATOM 1501 C C . TYR A 1 186 ? 47.696 7.195 -44.563 1.00 67.19 186 TYR A C 1
ATOM 1503 O O . TYR A 1 186 ? 47.001 6.780 -43.627 1.00 67.19 186 TYR A O 1
ATOM 1511 N N . PRO A 1 187 ? 47.138 7.463 -45.764 1.00 73.00 187 PRO A N 1
ATOM 1512 C CA . PRO A 1 187 ? 45.732 7.171 -46.030 1.00 73.00 187 PRO A CA 1
ATOM 1513 C C . PRO A 1 187 ? 45.444 5.668 -45.932 1.00 73.00 187 PRO A C 1
ATOM 1515 O O . PRO A 1 187 ? 44.372 5.289 -45.469 1.00 73.00 187 PRO A O 1
ATOM 1518 N N . VAL A 1 188 ? 46.412 4.805 -46.266 1.00 79.94 188 VAL A N 1
ATOM 1519 C CA . VAL A 1 188 ? 46.274 3.346 -46.122 1.00 79.94 188 VAL A CA 1
ATOM 1520 C C . VAL A 1 188 ? 46.157 2.948 -44.648 1.00 79.94 188 VAL A C 1
ATOM 1522 O O . VAL A 1 188 ? 45.219 2.245 -44.277 1.00 79.94 188 VAL A O 1
ATOM 1525 N N . VAL A 1 189 ? 47.046 3.446 -43.782 1.00 77.12 189 VAL A N 1
ATOM 1526 C CA . VAL A 1 189 ? 46.981 3.190 -42.330 1.00 77.12 189 VAL A CA 1
ATOM 1527 C C . VAL A 1 189 ? 45.688 3.741 -41.719 1.00 77.12 189 VAL A C 1
ATOM 1529 O O . VAL A 1 189 ? 45.074 3.081 -40.881 1.00 77.12 189 VAL A O 1
ATOM 1532 N N . THR A 1 190 ? 45.228 4.906 -42.182 1.00 73.44 190 THR A N 1
ATOM 1533 C CA . THR A 1 190 ? 43.951 5.500 -41.756 1.00 73.44 190 THR A CA 1
ATOM 1534 C C . THR A 1 190 ? 42.767 4.598 -42.095 1.00 73.44 190 THR A C 1
ATOM 1536 O O . THR A 1 190 ? 41.969 4.284 -41.214 1.00 73.44 190 THR A O 1
ATOM 1539 N N . ILE A 1 191 ? 42.677 4.123 -43.341 1.00 80.44 191 ILE A N 1
ATOM 1540 C CA . ILE A 1 191 ? 41.608 3.216 -43.780 1.00 80.44 191 ILE A CA 1
ATOM 1541 C C . ILE A 1 191 ? 41.646 1.906 -42.983 1.00 80.44 191 ILE A C 1
ATOM 1543 O O . ILE A 1 191 ? 40.599 1.423 -42.552 1.00 80.44 191 ILE A O 1
ATOM 1547 N N . CYS A 1 192 ? 42.837 1.359 -42.718 1.00 84.44 192 CYS A N 1
ATOM 1548 C CA . CYS A 1 192 ? 42.998 0.173 -41.877 1.00 84.44 192 CYS A CA 1
ATOM 1549 C C . CYS A 1 192 ? 42.472 0.397 -40.452 1.00 84.44 192 CYS A C 1
ATOM 1551 O O . CYS A 1 192 ? 41.730 -0.440 -39.942 1.00 84.44 192 CYS A O 1
ATOM 1553 N N . ILE A 1 193 ? 42.795 1.528 -39.818 1.00 78.56 193 ILE A N 1
ATOM 1554 C CA . ILE A 1 193 ? 42.303 1.861 -38.473 1.00 78.56 193 ILE A CA 1
ATOM 1555 C C . ILE A 1 193 ? 40.781 2.029 -38.472 1.00 78.56 193 ILE A C 1
ATOM 1557 O O . ILE A 1 193 ? 40.113 1.480 -37.596 1.00 78.56 193 ILE A O 1
ATOM 1561 N N . THR A 1 194 ? 40.206 2.708 -39.468 1.00 79.88 194 THR A N 1
ATOM 1562 C CA . THR A 1 194 ? 38.748 2.839 -39.600 1.00 79.88 194 THR A CA 1
ATOM 1563 C C . THR A 1 194 ? 38.076 1.474 -39.765 1.00 79.88 194 THR A C 1
ATOM 1565 O O . THR A 1 194 ? 37.084 1.199 -39.091 1.00 79.88 194 THR A O 1
ATOM 1568 N N . LEU A 1 195 ? 38.633 0.585 -40.595 1.00 83.00 195 LEU A N 1
ATOM 1569 C CA . LEU A 1 195 ? 38.124 -0.778 -40.773 1.00 83.00 195 L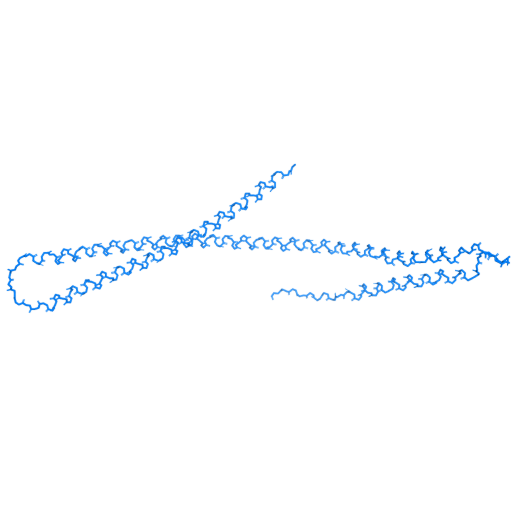EU A CA 1
ATOM 1570 C C . LEU A 1 195 ? 38.225 -1.614 -39.494 1.00 83.00 195 LEU A C 1
ATOM 1572 O O . LEU A 1 195 ? 37.306 -2.374 -39.200 1.00 83.00 195 LEU A O 1
ATOM 1576 N N . VAL A 1 196 ? 39.294 -1.458 -38.710 1.00 82.69 196 VAL A N 1
ATOM 1577 C CA . VAL A 1 196 ? 39.446 -2.140 -37.417 1.00 82.69 196 VAL A CA 1
ATOM 1578 C C . VAL A 1 196 ? 38.406 -1.641 -36.413 1.00 82.69 196 VAL A C 1
ATOM 1580 O O . VAL A 1 196 ? 37.740 -2.458 -35.783 1.00 82.69 196 VAL A O 1
ATOM 1583 N N . VAL A 1 197 ? 38.199 -0.325 -36.298 1.00 77.81 197 VAL A N 1
ATOM 1584 C CA . VAL A 1 197 ? 37.204 0.261 -35.380 1.00 77.81 197 VAL A CA 1
ATOM 1585 C C . VAL A 1 197 ? 35.780 -0.161 -35.764 1.00 77.81 197 VAL A C 1
ATOM 1587 O O . VAL A 1 197 ? 35.026 -0.641 -34.914 1.00 77.81 197 VAL A O 1
ATOM 1590 N N . VAL A 1 198 ? 35.424 -0.068 -37.050 1.00 78.88 198 VAL A N 1
ATOM 1591 C CA . VAL A 1 198 ? 34.117 -0.512 -37.566 1.00 78.88 198 VAL A CA 1
ATOM 1592 C C . VAL A 1 198 ? 33.952 -2.029 -37.423 1.00 78.88 198 VAL A C 1
ATOM 1594 O O . VAL A 1 198 ? 32.879 -2.501 -37.045 1.00 78.88 198 VAL A O 1
ATOM 1597 N N . GLY A 1 199 ? 35.012 -2.802 -37.670 1.00 83.56 199 GLY A N 1
ATOM 1598 C CA . GLY A 1 199 ? 35.028 -4.257 -37.530 1.00 83.56 199 GLY A CA 1
ATOM 1599 C C . GLY A 1 199 ? 34.812 -4.714 -36.087 1.00 83.56 199 GLY A C 1
ATOM 1600 O O . GLY A 1 199 ? 33.958 -5.568 -35.839 1.00 83.56 199 GLY A O 1
ATOM 1601 N N . ILE A 1 200 ? 35.513 -4.107 -35.124 1.00 80.44 200 ILE A N 1
ATOM 1602 C CA . ILE A 1 200 ? 35.328 -4.365 -33.688 1.00 80.44 200 ILE A CA 1
ATOM 1603 C C . ILE A 1 200 ? 33.890 -4.039 -33.278 1.00 80.44 200 ILE A C 1
ATOM 1605 O O . ILE A 1 200 ? 33.246 -4.861 -32.630 1.00 80.44 200 ILE A O 1
ATOM 1609 N N . TRP A 1 201 ? 33.347 -2.896 -33.707 1.00 74.69 201 TRP A N 1
ATOM 1610 C CA . TRP A 1 201 ? 31.963 -2.517 -33.415 1.00 74.69 201 TRP A CA 1
ATOM 1611 C C . TRP A 1 201 ? 30.938 -3.484 -34.019 1.00 74.69 201 TRP A C 1
ATOM 1613 O O . TRP A 1 201 ? 29.975 -3.866 -33.350 1.00 74.69 201 TRP A O 1
ATOM 1623 N N . TYR A 1 202 ? 31.145 -3.924 -35.261 1.00 80.56 202 TYR A N 1
ATOM 1624 C CA . TYR A 1 202 ? 30.263 -4.877 -35.933 1.00 80.56 202 TYR A CA 1
ATOM 1625 C C . TYR A 1 202 ? 30.266 -6.238 -35.228 1.00 80.56 202 TYR A C 1
ATOM 1627 O O . TYR A 1 202 ? 29.206 -6.827 -35.003 1.00 80.56 202 TYR A O 1
ATOM 1635 N N . ILE A 1 203 ? 31.445 -6.717 -34.817 1.00 80.38 203 ILE A N 1
ATOM 1636 C CA . ILE A 1 203 ? 31.598 -7.949 -34.034 1.00 80.38 203 ILE A CA 1
ATOM 1637 C C . ILE A 1 203 ? 30.928 -7.800 -32.664 1.00 80.38 203 ILE A C 1
ATOM 1639 O O . ILE A 1 203 ? 30.188 -8.694 -32.253 1.00 80.38 203 ILE A O 1
ATOM 1643 N N . PHE A 1 204 ? 31.122 -6.672 -31.979 1.00 74.19 204 PHE A N 1
ATOM 1644 C CA . PHE A 1 204 ? 30.524 -6.405 -30.669 1.00 74.19 204 PHE A CA 1
ATOM 1645 C C . PHE A 1 204 ? 28.993 -6.320 -30.755 1.00 74.19 204 PHE A C 1
ATOM 1647 O O . PHE A 1 204 ? 28.285 -6.971 -29.992 1.00 74.19 204 PHE A O 1
ATOM 1654 N N . THR A 1 205 ? 28.467 -5.628 -31.766 1.00 72.81 205 THR A N 1
ATOM 1655 C CA . THR A 1 205 ? 27.024 -5.514 -32.028 1.00 72.81 205 THR A CA 1
ATOM 1656 C C . THR A 1 205 ? 26.400 -6.863 -32.401 1.00 72.81 205 THR A C 1
ATOM 1658 O O . THR A 1 205 ? 25.290 -7.164 -31.962 1.00 72.81 205 THR A O 1
ATOM 1661 N N . LYS A 1 206 ? 27.106 -7.721 -33.158 1.00 72.31 206 LYS A N 1
ATOM 1662 C CA . LYS A 1 206 ? 26.664 -9.099 -33.445 1.00 72.31 206 LYS A CA 1
ATOM 1663 C C . LYS A 1 206 ? 26.706 -10.002 -32.212 1.00 72.31 206 LYS A C 1
ATOM 1665 O O . LYS A 1 206 ? 25.796 -10.810 -32.040 1.00 72.31 206 LYS A O 1
ATOM 1670 N N . LYS A 1 207 ? 27.735 -9.880 -31.367 1.00 64.94 207 LYS A N 1
ATOM 1671 C CA . LYS A 1 207 ? 27.922 -10.718 -30.171 1.00 64.94 207 LYS A CA 1
ATOM 1672 C C . LYS A 1 207 ? 26.999 -10.312 -29.016 1.00 64.94 207 LYS A C 1
ATOM 1674 O O . LYS A 1 207 ? 26.597 -11.170 -28.242 1.00 64.94 207 LYS A O 1
ATOM 1679 N N . CYS A 1 208 ? 26.571 -9.049 -28.964 1.00 56.31 208 CYS A N 1
ATOM 1680 C CA . CYS A 1 208 ? 25.528 -8.556 -28.059 1.00 56.31 208 CYS A CA 1
ATOM 1681 C C . CYS A 1 208 ? 24.091 -8.906 -28.494 1.00 56.31 208 CYS A C 1
ATOM 1683 O O . CYS A 1 208 ? 23.141 -8.412 -27.885 1.00 56.31 208 CYS A O 1
ATOM 1685 N N . ARG A 1 209 ? 23.888 -9.796 -29.479 1.00 53.09 209 ARG A N 1
ATOM 1686 C CA . ARG A 1 209 ? 22.654 -10.593 -29.532 1.00 53.09 209 ARG A CA 1
ATOM 1687 C C . ARG A 1 209 ? 22.689 -11.585 -28.371 1.00 53.09 209 ARG A C 1
ATOM 1689 O O . ARG A 1 209 ? 22.977 -12.762 -28.556 1.00 53.09 209 ARG A O 1
ATOM 1696 N N . VAL A 1 210 ? 22.420 -11.088 -27.167 1.00 50.88 210 VAL A N 1
ATOM 1697 C CA . VAL A 1 210 ? 21.976 -11.941 -26.068 1.00 50.88 210 VAL A CA 1
ATOM 1698 C C . VAL A 1 210 ? 20.775 -12.713 -26.619 1.00 50.88 210 VAL A C 1
ATOM 1700 O O . VAL A 1 210 ? 19.840 -12.064 -27.102 1.00 50.88 210 VAL A O 1
ATOM 1703 N N . PRO A 1 211 ? 20.790 -14.057 -26.638 1.00 47.28 211 PRO A N 1
ATOM 1704 C CA . PRO A 1 211 ? 19.575 -14.796 -26.914 1.00 47.28 211 PRO A CA 1
ATOM 1705 C C . PRO A 1 211 ? 18.590 -14.384 -25.823 1.00 47.28 211 PRO A C 1
ATOM 1707 O O . PRO A 1 211 ? 18.764 -14.739 -24.659 1.00 47.28 211 PRO A O 1
ATOM 1710 N N . SER A 1 212 ? 17.592 -13.576 -26.183 1.00 52.56 212 SER A N 1
ATOM 1711 C CA . SER A 1 212 ? 16.375 -13.498 -25.388 1.00 52.56 212 SER A CA 1
ATOM 1712 C C . SER A 1 212 ? 15.770 -14.889 -25.489 1.00 52.56 212 SER A C 1
ATOM 1714 O O . SER A 1 212 ? 15.178 -15.248 -26.500 1.00 52.56 212 SER A O 1
ATOM 1716 N N . LYS A 1 213 ? 16.080 -15.730 -24.501 1.00 49.56 213 LYS A N 1
ATOM 1717 C CA . LYS A 1 213 ? 15.228 -16.863 -24.189 1.00 49.56 213 LYS A CA 1
ATOM 1718 C C . LYS A 1 213 ? 13.954 -16.250 -23.635 1.00 49.56 213 LYS A C 1
ATOM 1720 O O . LYS A 1 213 ? 13.952 -15.720 -22.527 1.00 49.56 213 LYS A O 1
ATOM 1725 N N . ASP A 1 214 ? 12.931 -16.266 -24.467 1.00 61.31 214 ASP A N 1
ATOM 1726 C CA . ASP A 1 214 ? 11.563 -16.005 -24.070 1.00 61.31 214 ASP A CA 1
ATOM 1727 C C . ASP A 1 214 ? 11.106 -17.135 -23.139 1.00 61.31 214 ASP A C 1
ATOM 1729 O O . ASP A 1 214 ? 11.064 -18.289 -23.552 1.00 61.31 214 ASP A O 1
ATOM 1733 N N . GLU A 1 215 ? 10.778 -16.790 -21.896 1.00 57.97 215 GLU A N 1
ATOM 1734 C CA . GLU A 1 215 ? 9.825 -17.491 -21.020 1.00 57.97 215 GLU A CA 1
ATOM 1735 C C . GLU A 1 215 ? 9.485 -16.472 -19.905 1.00 57.97 215 GLU A C 1
ATOM 1737 O O . GLU A 1 215 ? 10.288 -16.221 -19.015 1.00 57.97 215 GLU A O 1
ATOM 1742 N N . SER A 1 2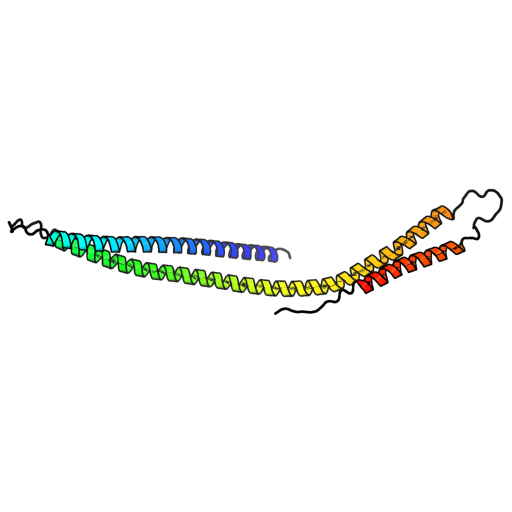16 ? 8.488 -15.589 -20.055 1.00 59.84 216 SER A N 1
ATOM 1743 C CA . SER A 1 216 ? 7.045 -15.871 -19.923 1.00 59.84 216 SER A CA 1
ATOM 1744 C C . SER A 1 216 ? 6.786 -16.771 -18.712 1.00 59.84 216 SER A C 1
ATOM 1746 O O . SER A 1 216 ? 6.822 -17.983 -18.835 1.00 59.84 216 SER A O 1
ATOM 1748 N N . ILE A 1 217 ? 6.724 -16.224 -17.498 1.00 59.34 217 ILE A N 1
ATOM 1749 C CA . ILE A 1 217 ? 5.447 -16.006 -16.789 1.00 59.34 217 ILE A CA 1
ATOM 1750 C C . ILE A 1 217 ? 4.455 -17.157 -17.015 1.00 59.34 217 ILE A C 1
ATOM 1752 O O . ILE A 1 217 ? 3.752 -17.130 -18.022 1.00 59.34 217 ILE A O 1
ATOM 1756 N N . VAL A 1 218 ? 4.372 -18.088 -16.056 1.00 46.06 218 VAL A N 1
ATOM 1757 C CA . VAL A 1 218 ? 3.196 -18.340 -15.189 1.00 46.06 218 VAL A CA 1
ATOM 1758 C C . VAL A 1 218 ? 3.703 -18.875 -13.852 1.00 46.06 218 VAL A C 1
ATOM 1760 O O . VAL A 1 218 ? 4.563 -19.781 -13.879 1.00 46.06 218 VAL A O 1
#

Organism: Oidiodendron maius (strain Zn) (NCBI:txid913774)